Protein AF-0000000078797810 (afdb_homodimer)

pLDDT: mean 86.45, std 15.43, range [26.34, 98.19]

Organism: NCBI:txid997891

Foldseek 3Di:
DWEWEWDFAADPVDNPDGTDIDIDTDDPDDDDLQNVLVVVVVPDDPDDSVRSSVVVVVVVVVVVVVQVVQDWDQDAQAWIKHKDWDFADDPDPVPDDCVPTTDDIDIDTDGHPNPPPCVVVDDYDYDDDPVQVVQVVVCVVVVHPDGDSVPPPPPPPPPDDD/DWEWEWDFAADPVDNPDGTDIDIDTDDPDDDDLQNVLVVVVVPDDPDDSVRSSVVVVVVVVVVVVVQVVQDWDQPAQAWIKHKDWDFADDPDPVPDDCVPTTDDIDIDTDGHPNPPPCVVVDDYDYDDDPVQVVQVVVCVVVVHPDGDSVPPPPPPPPPDDD

Sequence (324 aa):
MVNYSIVMRSNPMDADAAKKAYASAQYSEVMDINRFAEHIASHGCVYKRADIVAILTMAVDCMREQLLGGQKIQLGDLGDFSISINSIGAESAADYNPAIHVRKLNVNWSAGTRFQNLQEEAVFNLVATRKAARLVVKALKAGKTSVDLTGEAKEPENGGQAMVNYSIVMRSNPMDADAAKKAYASAQYSEVMDINRFAEHIASHGCVYKRADIVAILTMAVDCMREQLLGGQKIQLGDLGDFSISINSIGAESAADYNPAIHVRKLNVNWSAGTRFQNLQEEAVFNLVATRKAARLVVKALKAGKTSVDLTGEAKEPENGGQA

InterPro domains:
  IPR010992 Integration host factor (IHF)-like DNA-binding domain superfamily [SSF47729] (31-91)
  IPR041607 HU domain fused to wHTH, Ig, or Glycine-rich motif [PF18291] (2-118)

Nearest PDB structures (foldseek):
  5ogu-assembly1_A  TM=6.614E-01  e=7.871E-04  Spiroplasma melliferum KC3
  1owf-assembly1_B  TM=6.525E-01  e=1.013E-03  Escherichia coli
  5j0n-assembly1_L  TM=6.366E-01  e=9.510E-04  Escherichia coli
  3rhi-assembly1_B  TM=7.090E-01  e=1.044E-02  Bacillus anthracis str. Sterne
  2np2-assembly1_B  TM=6.056E-01  e=6.715E-03  Borreliella burgdorferi

Structure (mmCIF, N/CA/C/O backbone):
data_AF-0000000078797810-model_v1
#
loop_
_entity.id
_entity.type
_entity.pdbx_description
1 polymer 'HU domain-containing protein'
#
loop_
_atom_site.group_PDB
_atom_site.id
_atom_site.type_symbol
_atom_site.label_atom_id
_atom_site.label_alt_id
_atom_site.label_comp_id
_atom_site.label_asym_id
_atom_site.label_entity_id
_atom_site.label_seq_id
_atom_site.pdbx_PDB_ins_code
_atom_site.Cartn_x
_atom_site.Cartn_y
_atom_site.Cartn_z
_atom_site.occupancy
_atom_site.B_iso_or_equiv
_atom_site.auth_seq_id
_atom_site.auth_comp_id
_atom_site.auth_asym_id
_atom_site.auth_atom_id
_atom_site.pdbx_PDB_model_num
ATOM 1 N N . MET A 1 1 ? -1.495 -22.156 -3.418 1 91.38 1 MET A N 1
ATOM 2 C CA . MET A 1 1 ? -0.035 -22.141 -3.398 1 91.38 1 MET A CA 1
ATOM 3 C C . MET A 1 1 ? 0.507 -20.844 -3.99 1 91.38 1 MET A C 1
ATOM 5 O O . MET A 1 1 ? -0.136 -20.234 -4.844 1 91.38 1 MET A O 1
ATOM 9 N N . VAL A 1 2 ? 1.643 -20.391 -3.479 1 94.06 2 VAL A N 1
ATOM 10 C CA . VAL A 1 2 ? 2.34 -19.234 -4.016 1 94.06 2 VAL A CA 1
ATOM 11 C C . VAL A 1 2 ? 3.318 -19.672 -5.102 1 94.06 2 VAL A C 1
ATOM 13 O O . VAL A 1 2 ? 4.285 -20.391 -4.824 1 94.06 2 VAL A O 1
ATOM 16 N N . ASN A 1 3 ? 3.016 -19.25 -6.301 1 93.69 3 ASN A N 1
ATOM 17 C CA . ASN A 1 3 ? 3.881 -19.562 -7.43 1 93.69 3 ASN A CA 1
ATOM 18 C C . ASN A 1 3 ? 5.086 -18.625 -7.492 1 93.69 3 ASN A C 1
ATOM 20 O O . ASN A 1 3 ? 4.957 -17.422 -7.254 1 93.69 3 ASN A O 1
ATOM 24 N N . TYR A 1 4 ? 6.23 -19.266 -7.777 1 93.38 4 TYR A N 1
ATOM 25 C CA . TYR A 1 4 ? 7.422 -18.438 -7.914 1 93.38 4 TYR A CA 1
ATOM 26 C C . TYR A 1 4 ? 8.32 -18.953 -9.039 1 93.38 4 TYR A C 1
ATOM 28 O O . TYR A 1 4 ? 8.258 -20.125 -9.391 1 93.38 4 TYR A O 1
ATOM 36 N N . SER A 1 5 ? 9.016 -18.031 -9.625 1 91.44 5 SER A N 1
ATOM 37 C CA . SER A 1 5 ? 10.07 -18.344 -10.586 1 91.44 5 SER A CA 1
ATOM 38 C C . SER A 1 5 ? 11.438 -17.906 -10.07 1 91.44 5 SER A C 1
ATOM 40 O O . SER A 1 5 ? 11.531 -17.172 -9.086 1 91.44 5 SER A O 1
ATOM 42 N N . ILE A 1 6 ? 12.445 -18.516 -10.664 1 89.31 6 ILE A N 1
ATOM 43 C CA . ILE A 1 6 ? 13.797 -18.156 -10.242 1 89.31 6 ILE A CA 1
ATOM 44 C C . ILE A 1 6 ? 14.438 -17.234 -11.273 1 89.31 6 ILE A C 1
ATOM 46 O O . ILE A 1 6 ? 14.391 -17.516 -12.477 1 89.31 6 ILE A O 1
ATOM 50 N N . VAL A 1 7 ? 14.906 -16.156 -10.781 1 87 7 VAL A N 1
ATOM 51 C CA . VAL A 1 7 ? 15.562 -15.188 -11.664 1 87 7 VAL A CA 1
ATOM 52 C C . VAL A 1 7 ? 16.984 -14.914 -11.164 1 87 7 VAL A C 1
ATOM 54 O O . VAL A 1 7 ? 17.219 -14.828 -9.953 1 87 7 VAL A O 1
ATOM 57 N N . MET A 1 8 ? 17.891 -14.836 -12.172 1 87.25 8 MET A N 1
ATOM 58 C CA . MET A 1 8 ? 19.266 -14.492 -11.828 1 87.25 8 MET A CA 1
ATOM 59 C C . MET A 1 8 ? 19.453 -12.977 -11.828 1 87.25 8 MET A C 1
ATOM 61 O O . MET A 1 8 ? 19.188 -12.305 -12.828 1 87.25 8 MET A O 1
ATOM 65 N N . ARG A 1 9 ? 19.828 -12.469 -10.648 1 87.31 9 ARG A N 1
ATOM 66 C CA . ARG A 1 9 ? 20 -11.023 -10.547 1 87.31 9 ARG A CA 1
ATOM 67 C C . ARG A 1 9 ? 21.438 -10.672 -10.18 1 87.31 9 ARG A C 1
ATOM 69 O O . ARG A 1 9 ? 22.078 -11.367 -9.391 1 87.31 9 ARG A O 1
ATOM 76 N N . SER A 1 10 ? 21.844 -9.633 -10.844 1 86.44 10 SER A N 1
ATOM 77 C CA . SER A 1 10 ? 23.188 -9.141 -10.555 1 86.44 10 SER A CA 1
ATOM 78 C C . SER A 1 10 ? 23.172 -8.18 -9.367 1 86.44 10 SER A C 1
ATOM 80 O O . SER A 1 10 ? 22.141 -7.613 -9.031 1 86.44 10 SER A O 1
ATOM 82 N N . ASN A 1 11 ? 24.281 -8.078 -8.719 1 82.31 11 ASN A N 1
ATOM 83 C CA . ASN A 1 11 ? 24.438 -7.102 -7.648 1 82.31 11 ASN A CA 1
ATOM 84 C C . ASN A 1 11 ? 24.719 -5.707 -8.203 1 82.31 11 ASN A C 1
ATOM 86 O O . ASN A 1 11 ? 25.766 -5.48 -8.836 1 82.31 11 ASN A O 1
ATOM 90 N N . PRO A 1 12 ? 23.766 -4.855 -7.934 1 83.12 12 PRO A N 1
ATOM 91 C CA . PRO A 1 12 ? 23.953 -3.508 -8.484 1 83.12 12 PRO A CA 1
ATOM 92 C C . PRO A 1 12 ? 25.188 -2.805 -7.922 1 83.12 12 PRO A C 1
ATOM 94 O O . PRO A 1 12 ? 25.75 -1.927 -8.578 1 83.12 12 PRO A O 1
ATOM 97 N N . MET A 1 13 ? 25.562 -3.186 -6.707 1 84.25 13 MET A N 1
ATOM 98 C CA . MET A 1 13 ? 26.703 -2.547 -6.066 1 84.25 13 MET A CA 1
ATOM 99 C C . MET A 1 13 ? 28.016 -3.129 -6.582 1 84.25 13 MET A C 1
ATOM 101 O O . MET A 1 13 ? 29.062 -2.498 -6.473 1 84.25 13 MET A O 1
ATOM 105 N N . ASP A 1 14 ? 28.047 -4.402 -7.102 1 83.56 14 ASP A N 1
ATOM 106 C CA . ASP A 1 14 ? 29.219 -5.09 -7.637 1 83.56 14 ASP A CA 1
ATOM 107 C C . ASP A 1 14 ? 28.891 -5.785 -8.953 1 83.56 14 ASP A C 1
ATOM 109 O O . ASP A 1 14 ? 28.469 -6.941 -8.969 1 83.56 14 ASP A O 1
ATOM 113 N N . ALA A 1 15 ? 29.094 -5.07 -10 1 81.31 15 ALA A N 1
ATOM 114 C CA . ALA A 1 15 ? 28.734 -5.582 -11.32 1 81.31 15 ALA A CA 1
ATOM 115 C C . ALA A 1 15 ? 29.516 -6.848 -11.648 1 81.31 15 ALA A C 1
ATOM 117 O O . ALA A 1 15 ? 29.078 -7.668 -12.453 1 81.31 15 ALA A O 1
ATOM 118 N N . ASP A 1 16 ? 30.641 -6.977 -11.023 1 84.06 16 ASP A N 1
ATOM 119 C CA . ASP A 1 16 ? 31.484 -8.117 -11.336 1 84.06 16 ASP A CA 1
ATOM 120 C C . ASP A 1 16 ? 31.109 -9.336 -10.5 1 84.06 16 ASP A C 1
ATOM 122 O O . ASP A 1 16 ? 31.609 -10.438 -10.727 1 84.06 16 ASP A O 1
ATOM 126 N N . ALA A 1 17 ? 30.297 -9.086 -9.555 1 84.56 17 ALA A N 1
ATOM 127 C CA . ALA A 1 17 ? 29.859 -10.203 -8.727 1 84.56 17 ALA A CA 1
ATOM 128 C C . ALA A 1 17 ? 28.938 -11.133 -9.5 1 84.56 17 ALA A C 1
ATOM 130 O O . ALA A 1 17 ? 28.188 -10.688 -10.375 1 84.56 17 ALA A O 1
ATOM 131 N N . ALA A 1 18 ? 29.172 -12.477 -9.312 1 85.81 18 ALA A N 1
ATOM 132 C CA . ALA A 1 18 ? 28.328 -13.469 -9.977 1 85.81 18 ALA A CA 1
ATOM 133 C C . ALA A 1 18 ? 26.859 -13.219 -9.68 1 85.81 18 ALA A C 1
ATOM 135 O O . ALA A 1 18 ? 26.5 -12.812 -8.57 1 85.81 18 ALA A O 1
ATOM 136 N N . LYS A 1 19 ? 26.078 -13.383 -10.695 1 89.06 19 LYS A N 1
ATOM 137 C CA . LYS A 1 19 ? 24.625 -13.281 -10.508 1 89.06 19 LYS A CA 1
ATOM 138 C C . LYS A 1 19 ? 24.141 -14.32 -9.5 1 89.06 19 LYS A C 1
ATOM 140 O O . LYS A 1 19 ? 24.688 -15.414 -9.406 1 89.06 19 LYS A O 1
ATOM 145 N N . LYS A 1 20 ? 23.203 -13.914 -8.695 1 91.25 20 LYS A N 1
ATOM 146 C CA . LYS A 1 20 ? 22.594 -14.828 -7.73 1 91.25 20 LYS A CA 1
ATOM 147 C C . LYS A 1 20 ? 21.141 -15.125 -8.078 1 91.25 20 LYS A C 1
ATOM 149 O O . LYS A 1 20 ? 20.516 -14.367 -8.828 1 91.25 20 LYS A O 1
ATOM 154 N N . ALA A 1 21 ? 20.734 -16.297 -7.602 1 90.31 21 ALA A N 1
ATOM 155 C CA . ALA A 1 21 ? 19.375 -16.75 -7.898 1 90.31 21 ALA A CA 1
ATOM 156 C C . ALA A 1 21 ? 18.391 -16.234 -6.855 1 90.31 21 ALA A C 1
ATOM 158 O O . ALA A 1 21 ? 18.594 -16.422 -5.652 1 90.31 21 ALA A O 1
ATOM 159 N N . TYR A 1 22 ? 17.359 -15.562 -7.359 1 92.81 22 TYR A N 1
ATOM 160 C CA . TYR A 1 22 ? 16.297 -15.055 -6.5 1 92.81 22 TYR A CA 1
ATOM 161 C C . TYR A 1 22 ? 14.938 -15.562 -6.961 1 92.81 22 TYR A C 1
ATOM 163 O O . TYR A 1 22 ? 14.773 -15.961 -8.117 1 92.81 22 TYR A O 1
ATOM 171 N N . ALA A 1 23 ? 14.062 -15.547 -5.965 1 92.06 23 ALA A N 1
ATOM 172 C CA . ALA A 1 23 ? 12.688 -15.922 -6.289 1 92.06 23 ALA A CA 1
ATOM 173 C C . ALA A 1 23 ? 11.867 -14.695 -6.684 1 92.06 23 ALA A C 1
ATOM 175 O O . ALA A 1 23 ? 12 -13.625 -6.086 1 92.06 23 ALA A O 1
ATOM 176 N N . SER A 1 24 ? 11.117 -14.906 -7.711 1 91.44 24 SER A N 1
ATOM 177 C CA . SER A 1 24 ? 10.141 -13.898 -8.125 1 91.44 24 SER A CA 1
ATOM 178 C C . SER A 1 24 ? 8.727 -14.461 -8.109 1 91.44 24 SER A C 1
ATOM 180 O O . SER A 1 24 ? 8.469 -15.516 -8.703 1 91.44 24 SER A O 1
ATOM 182 N N . ALA A 1 25 ? 7.895 -13.742 -7.434 1 93.75 25 ALA A N 1
ATOM 183 C CA . ALA A 1 25 ? 6.512 -14.203 -7.348 1 93.75 25 ALA A CA 1
ATOM 184 C C . ALA A 1 25 ? 5.824 -14.133 -8.703 1 93.75 25 ALA A C 1
ATOM 186 O O . ALA A 1 25 ? 6.02 -13.18 -9.461 1 93.75 25 ALA A O 1
ATOM 187 N N . GLN A 1 26 ? 5.078 -15.227 -8.961 1 91.12 26 GLN A N 1
ATOM 188 C CA . GLN A 1 26 ? 4.297 -15.305 -10.188 1 91.12 26 GLN A CA 1
ATOM 189 C C . GLN A 1 26 ? 2.824 -15.57 -9.891 1 91.12 26 GLN A C 1
ATOM 191 O O . GLN A 1 26 ? 2.453 -16.672 -9.5 1 91.12 26 GLN A O 1
ATOM 196 N N . TYR A 1 27 ? 1.973 -14.539 -10.094 1 92 27 TYR A N 1
ATOM 197 C CA . TYR A 1 27 ? 0.559 -14.797 -9.844 1 92 27 TYR A CA 1
ATOM 198 C C . TYR A 1 27 ? -0.028 -15.703 -10.922 1 92 27 TYR A C 1
ATOM 200 O O . TYR A 1 27 ? 0.353 -15.609 -12.086 1 92 27 TYR A O 1
ATOM 208 N N . SER A 1 28 ? -0.915 -16.562 -10.477 1 89.19 28 SER A N 1
ATOM 209 C CA . SER A 1 28 ? -1.531 -17.531 -11.375 1 89.19 28 SER A CA 1
ATOM 210 C C . SER A 1 28 ? -2.756 -16.938 -12.062 1 89.19 28 SER A C 1
ATOM 212 O O . SER A 1 28 ? -3.084 -17.312 -13.195 1 89.19 28 SER A O 1
ATOM 214 N N . GLU A 1 29 ? -3.508 -16.109 -11.398 1 91.94 29 GLU A N 1
ATOM 215 C CA . GLU A 1 29 ? -4.742 -15.5 -11.891 1 91.94 29 GLU A CA 1
ATOM 216 C C . GLU A 1 29 ? -4.945 -14.102 -11.32 1 91.94 29 GLU A C 1
ATOM 218 O O . GLU A 1 29 ? -4.363 -13.766 -10.281 1 91.94 29 GLU A O 1
ATOM 223 N N . VAL A 1 30 ? -5.656 -13.359 -12.125 1 94.88 30 VAL A N 1
ATOM 224 C CA . VAL A 1 30 ? -6.055 -12.031 -11.688 1 94.88 30 VAL A CA 1
ATOM 225 C C . VAL A 1 30 ? -7.543 -12.016 -11.352 1 94.88 30 VAL A C 1
ATOM 227 O O . VAL A 1 30 ? -8.383 -12.312 -12.203 1 94.88 30 VAL A O 1
ATOM 230 N N . MET A 1 31 ? -7.824 -11.781 -10.117 1 96.94 31 MET A N 1
ATOM 231 C CA . MET A 1 31 ? -9.211 -11.711 -9.656 1 96.94 31 MET A CA 1
ATOM 232 C C . MET A 1 31 ? -9.703 -10.273 -9.617 1 96.94 31 MET A C 1
ATOM 234 O O . MET A 1 31 ? -9.133 -9.43 -8.922 1 96.94 31 MET A O 1
ATOM 238 N N . ASP A 1 32 ? -10.773 -10.039 -10.32 1 97.62 32 ASP A N 1
ATOM 239 C CA . ASP A 1 32 ? -11.32 -8.688 -10.305 1 97.62 32 ASP A CA 1
ATOM 240 C C . ASP A 1 32 ? -12.297 -8.508 -9.148 1 97.62 32 ASP A C 1
ATOM 242 O O . ASP A 1 32 ? -12.57 -9.445 -8.398 1 97.62 32 ASP A O 1
ATOM 246 N N . ILE A 1 33 ? -12.797 -7.371 -9.055 1 97.25 33 ILE A N 1
ATOM 247 C CA . ILE A 1 33 ? -13.594 -6.992 -7.891 1 97.25 33 ILE A CA 1
ATOM 248 C C . ILE A 1 33 ? -14.883 -7.805 -7.863 1 97.25 33 ILE A C 1
ATOM 250 O O . ILE A 1 33 ? -15.367 -8.18 -6.789 1 97.25 33 ILE A O 1
ATOM 254 N N . ASN A 1 34 ? -15.5 -8.141 -8.992 1 97.56 34 ASN A N 1
ATOM 255 C CA . ASN A 1 34 ? -16.734 -8.914 -9.023 1 97.56 34 ASN A CA 1
ATOM 256 C C . ASN A 1 34 ? -16.516 -10.352 -8.562 1 97.56 34 ASN A C 1
ATOM 258 O O . ASN A 1 34 ? -17.266 -10.867 -7.738 1 97.56 34 ASN A O 1
ATOM 262 N N . ARG A 1 35 ? -15.484 -10.922 -9.078 1 96.69 35 ARG A N 1
ATOM 263 C CA . ARG A 1 35 ? -15.141 -12.281 -8.664 1 96.69 35 ARG A CA 1
ATOM 264 C C . ARG A 1 35 ? -14.75 -12.32 -7.195 1 96.69 35 ARG A C 1
ATOM 266 O O . ARG A 1 35 ? -15.109 -13.258 -6.477 1 96.69 35 ARG A O 1
ATOM 273 N N . PHE A 1 36 ? -14.031 -11.328 -6.793 1 97.56 36 PHE A N 1
ATOM 274 C CA . PHE A 1 36 ? -13.625 -11.25 -5.395 1 97.56 36 PHE A CA 1
ATOM 275 C C . PHE A 1 36 ? -14.844 -11.117 -4.488 1 97.56 36 PHE A C 1
ATOM 277 O O . PHE A 1 36 ? -14.945 -11.812 -3.473 1 97.56 36 PHE A O 1
ATOM 284 N N . ALA A 1 37 ? -15.75 -10.234 -4.875 1 97.62 37 ALA A N 1
ATOM 285 C CA . ALA A 1 37 ? -16.969 -10.047 -4.105 1 97.62 37 ALA A CA 1
ATOM 286 C C . ALA A 1 37 ? -17.797 -11.336 -4.047 1 97.62 37 ALA A C 1
ATOM 288 O O . ALA A 1 37 ? -18.391 -11.656 -3.014 1 97.62 37 ALA A O 1
ATOM 289 N N . GLU A 1 38 ? -17.844 -12.039 -5.148 1 96.62 38 GLU A N 1
ATOM 290 C CA . GLU A 1 38 ? -18.5 -13.336 -5.172 1 96.62 38 GLU A CA 1
ATOM 291 C C . GLU A 1 38 ? -17.844 -14.312 -4.199 1 96.62 38 GLU A C 1
ATOM 293 O O . GLU A 1 38 ? -18.531 -15.078 -3.516 1 96.62 38 GLU A O 1
ATOM 298 N N . HIS A 1 39 ? -16.594 -14.289 -4.195 1 96.12 39 HIS A N 1
ATOM 299 C CA . HIS A 1 39 ? -15.852 -15.133 -3.266 1 96.12 39 HIS A CA 1
ATOM 300 C C . HIS A 1 39 ? -16.203 -14.805 -1.819 1 96.12 39 HIS A C 1
ATOM 302 O O . HIS A 1 39 ? -16.453 -15.711 -1.02 1 96.12 39 HIS A O 1
ATOM 308 N N . ILE A 1 40 ? -16.203 -13.555 -1.47 1 96.12 40 ILE A N 1
ATOM 309 C CA . ILE A 1 40 ? -16.578 -13.141 -0.12 1 96.12 40 ILE A CA 1
ATOM 310 C C . ILE A 1 40 ? -17.984 -13.641 0.205 1 96.12 40 ILE A C 1
ATOM 312 O O . ILE A 1 40 ? -18.203 -14.219 1.27 1 96.12 40 ILE A O 1
ATOM 316 N N . ALA A 1 41 ? -18.875 -13.406 -0.726 1 95.62 41 ALA A N 1
ATOM 317 C CA . ALA A 1 41 ? -20.266 -13.773 -0.528 1 95.62 41 ALA A CA 1
ATOM 318 C C . ALA A 1 41 ? -20.422 -15.281 -0.315 1 95.62 41 ALA A C 1
ATOM 320 O O . ALA A 1 41 ? -21.328 -15.727 0.387 1 95.62 41 ALA A O 1
ATOM 321 N N . SER A 1 42 ? -19.547 -15.992 -0.854 1 92.62 42 SER A N 1
ATOM 322 C CA . SER A 1 42 ? -19.625 -17.453 -0.805 1 92.62 42 SER A CA 1
ATOM 323 C C . SER A 1 42 ? -19.109 -17.984 0.525 1 92.62 42 SER A C 1
ATOM 325 O O . SER A 1 42 ? -19.312 -19.172 0.843 1 92.62 42 SER A O 1
ATOM 327 N N . HIS A 1 43 ? -18.484 -17.219 1.368 1 88.06 43 HIS A N 1
ATOM 328 C CA . HIS A 1 43 ? -17.938 -17.641 2.652 1 88.06 43 HIS A CA 1
ATOM 329 C C . HIS A 1 43 ? -18.984 -17.547 3.756 1 88.06 43 HIS A C 1
ATOM 331 O O . HIS A 1 43 ? -18.656 -17.312 4.918 1 88.06 43 HIS A O 1
ATOM 337 N N . GLY A 1 44 ? -20.203 -17.688 3.369 1 82.25 44 GLY A N 1
ATOM 338 C CA . GLY A 1 44 ? -21.25 -17.828 4.359 1 82.25 44 GLY A CA 1
ATOM 339 C C . GLY A 1 44 ? -21.688 -16.516 4.953 1 82.25 44 GLY A C 1
ATOM 340 O O . GLY A 1 44 ? -22.078 -16.438 6.125 1 82.25 44 GLY A O 1
ATOM 341 N N . CYS A 1 45 ? -21.562 -15.469 4.246 1 83.88 45 CYS A N 1
ATOM 342 C CA . CYS A 1 45 ? -22.047 -14.211 4.812 1 83.88 45 CYS A CA 1
ATOM 343 C C . CYS A 1 45 ? -23.438 -13.867 4.297 1 83.88 45 CYS A C 1
ATOM 345 O O . CYS A 1 45 ? -23.969 -14.57 3.441 1 83.88 45 CYS A O 1
ATOM 347 N N . VAL A 1 46 ? -24.078 -12.805 4.898 1 92.56 46 VAL A N 1
ATOM 348 C CA . VAL A 1 46 ? -25.453 -12.414 4.574 1 92.56 46 VAL A CA 1
ATOM 349 C C . VAL A 1 46 ? -25.438 -11.391 3.443 1 92.56 46 VAL A C 1
ATOM 351 O O . VAL A 1 46 ? -26.5 -11 2.939 1 92.56 46 VAL A O 1
ATOM 354 N N . TYR A 1 47 ? -24.297 -11 3.02 1 95.75 47 TYR A N 1
ATOM 355 C CA . TYR A 1 47 ? -24.219 -9.93 2.039 1 95.75 47 TYR A CA 1
ATOM 356 C C . TYR A 1 47 ? -24.109 -10.484 0.625 1 95.75 47 TYR A C 1
ATOM 358 O O . TYR A 1 47 ? -23.453 -11.508 0.399 1 95.75 47 TYR A O 1
ATOM 366 N N . LYS A 1 48 ? -24.703 -9.75 -0.242 1 95.62 48 LYS A N 1
ATOM 367 C CA . LYS A 1 48 ? -24.656 -10.133 -1.651 1 95.62 48 LYS A CA 1
ATOM 368 C C . LYS A 1 48 ? -23.5 -9.445 -2.371 1 95.62 48 LYS A C 1
ATOM 370 O O . LYS A 1 48 ? -23.016 -8.406 -1.919 1 95.62 48 LYS A O 1
ATOM 375 N N . ARG A 1 49 ? -23.234 -10.031 -3.523 1 96.38 49 ARG A N 1
ATOM 376 C CA . ARG A 1 49 ? -22.141 -9.516 -4.355 1 96.38 49 ARG A CA 1
ATOM 377 C C . ARG A 1 49 ? -22.312 -8.023 -4.605 1 96.38 49 ARG A C 1
ATOM 379 O O . ARG A 1 49 ? -21.359 -7.254 -4.473 1 96.38 49 ARG A O 1
ATOM 386 N N . ALA A 1 50 ? -23.469 -7.645 -4.934 1 95.56 50 ALA A N 1
ATO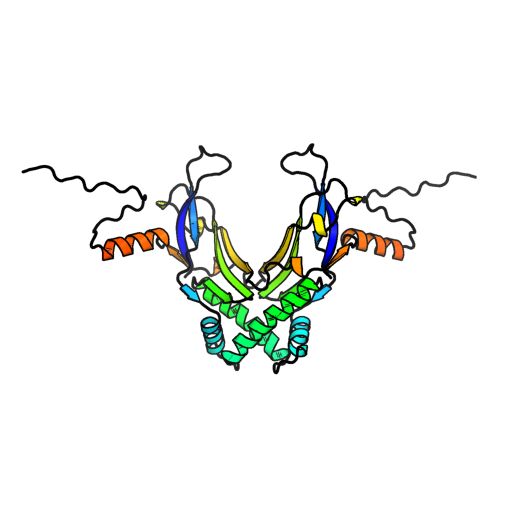M 387 C CA . ALA A 1 50 ? -23.75 -6.254 -5.281 1 95.56 50 ALA A CA 1
ATOM 388 C C . ALA A 1 50 ? -23.469 -5.328 -4.102 1 95.56 50 ALA A C 1
ATOM 390 O O . ALA A 1 50 ? -22.938 -4.227 -4.273 1 95.56 50 ALA A O 1
ATOM 391 N N . ASP A 1 51 ? -23.812 -5.695 -2.896 1 95.25 51 ASP A N 1
ATOM 392 C CA . ASP A 1 51 ? -23.578 -4.91 -1.688 1 95.25 51 ASP A CA 1
ATOM 393 C C . ASP A 1 51 ? -22.078 -4.762 -1.418 1 95.25 51 ASP A C 1
ATOM 395 O O . ASP A 1 51 ? -21.609 -3.672 -1.089 1 95.25 51 ASP A O 1
ATOM 399 N N . ILE A 1 52 ? -21.344 -5.859 -1.581 1 96.88 52 ILE A N 1
ATOM 400 C CA . ILE A 1 52 ? -19.906 -5.883 -1.302 1 96.88 52 ILE A CA 1
ATOM 401 C C . ILE A 1 52 ? -19.188 -4.949 -2.264 1 96.88 52 ILE A C 1
ATOM 403 O O . ILE A 1 52 ? -18.375 -4.117 -1.842 1 96.88 52 ILE A O 1
ATOM 407 N N . VAL A 1 53 ? -19.562 -4.996 -3.51 1 96.62 53 VAL A N 1
ATOM 408 C CA . VAL A 1 53 ? -18.953 -4.133 -4.516 1 96.62 53 VAL A CA 1
ATOM 409 C C . VAL A 1 53 ? -19.297 -2.672 -4.211 1 96.62 53 VAL A C 1
ATOM 411 O O . VAL A 1 53 ? -18.422 -1.8 -4.293 1 96.62 53 VAL A O 1
ATOM 414 N N . ALA A 1 54 ? -20.438 -2.436 -3.885 1 96.06 54 ALA A N 1
ATOM 415 C CA . ALA A 1 54 ? -20.875 -1.077 -3.586 1 96.06 54 ALA A CA 1
ATOM 416 C C . ALA A 1 54 ? -20.094 -0.487 -2.418 1 96.06 54 ALA A C 1
ATOM 418 O O . ALA A 1 54 ? -19.594 0.636 -2.504 1 96.06 54 ALA A O 1
ATOM 419 N N . ILE A 1 55 ? -19.969 -1.218 -1.396 1 96.25 55 ILE A N 1
ATOM 420 C CA . ILE A 1 55 ? -19.312 -0.736 -0.184 1 96.25 55 ILE A CA 1
ATOM 421 C C . ILE A 1 55 ? -17.828 -0.511 -0.457 1 96.25 55 ILE A C 1
ATOM 423 O O . ILE A 1 55 ? -17.266 0.501 -0.039 1 96.25 55 ILE A O 1
ATOM 427 N N . LEU A 1 56 ? -17.156 -1.409 -1.157 1 96.25 56 LEU A N 1
ATOM 428 C CA . LEU A 1 56 ? -15.742 -1.241 -1.491 1 96.25 56 LEU A CA 1
ATOM 429 C C . LEU A 1 56 ? -15.531 -0.012 -2.371 1 96.25 56 LEU A C 1
ATOM 431 O O . LEU A 1 56 ? -14.562 0.73 -2.189 1 96.25 56 LEU A O 1
ATOM 435 N N . THR A 1 57 ? -16.5 0.203 -3.213 1 94.81 57 THR A N 1
ATOM 436 C CA . THR A 1 57 ? -16.422 1.356 -4.102 1 94.81 57 THR A CA 1
ATOM 437 C C . THR A 1 57 ? -16.656 2.65 -3.328 1 94.81 57 THR A C 1
ATOM 439 O O . THR A 1 57 ? -15.922 3.629 -3.514 1 94.81 57 THR A O 1
ATOM 442 N N . MET A 1 58 ? -17.609 2.672 -2.494 1 95.31 58 MET A N 1
ATOM 443 C CA . MET A 1 58 ? -17.891 3.848 -1.674 1 95.31 58 MET A CA 1
ATOM 444 C C . MET A 1 58 ? -16.719 4.145 -0.737 1 95.31 58 MET A C 1
ATOM 446 O O . MET A 1 58 ? -16.406 5.305 -0.469 1 95.31 58 MET A O 1
ATOM 450 N N . ALA A 1 59 ? -16.109 3.07 -0.249 1 96.19 59 ALA A N 1
ATOM 451 C CA . ALA A 1 59 ? -14.969 3.246 0.64 1 96.19 59 ALA A CA 1
ATOM 452 C C . ALA A 1 59 ? -13.852 4.031 -0.048 1 96.19 59 ALA A C 1
ATOM 454 O O . ALA A 1 59 ? -13.211 4.883 0.572 1 96.19 59 ALA A O 1
ATOM 455 N N . VAL A 1 60 ? -13.664 3.836 -1.328 1 95.75 60 VAL A N 1
ATOM 456 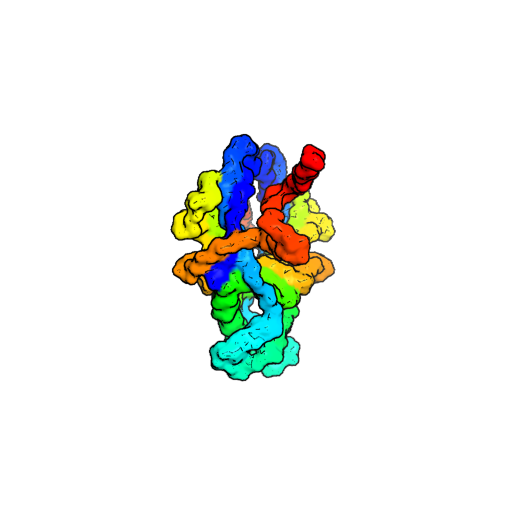C CA . VAL A 1 60 ? -12.602 4.504 -2.078 1 95.75 60 VAL A CA 1
ATOM 457 C C . VAL A 1 60 ? -12.852 6.012 -2.086 1 95.75 60 VAL A C 1
ATOM 459 O O . VAL A 1 60 ? -11.938 6.797 -1.814 1 95.75 60 VAL A O 1
ATOM 462 N N . ASP A 1 61 ? -14.047 6.391 -2.361 1 94.38 61 ASP A N 1
ATOM 463 C CA . ASP A 1 61 ? -14.391 7.809 -2.43 1 94.38 61 ASP A CA 1
ATOM 464 C C . ASP A 1 61 ? -14.219 8.484 -1.071 1 94.38 61 ASP A C 1
ATOM 466 O O . ASP A 1 61 ? -13.68 9.586 -0.985 1 94.38 61 ASP A O 1
ATOM 470 N N . CYS A 1 62 ? -14.656 7.809 -0.116 1 96.06 62 CYS A N 1
ATOM 471 C CA . CYS A 1 62 ? -14.547 8.352 1.235 1 96.06 62 CYS A CA 1
ATOM 472 C C . CYS A 1 62 ? -13.086 8.406 1.677 1 96.06 62 CYS A C 1
ATOM 474 O O . CYS A 1 62 ? -12.68 9.352 2.359 1 96.06 62 CYS A O 1
ATOM 476 N N . MET A 1 63 ? -12.297 7.422 1.295 1 97 63 MET A N 1
ATOM 477 C CA . MET A 1 63 ? -10.875 7.434 1.608 1 97 63 MET A CA 1
ATOM 478 C C . MET A 1 63 ? -10.188 8.633 0.972 1 97 63 MET A C 1
ATOM 480 O O . MET A 1 63 ? -9.406 9.328 1.627 1 97 63 MET A O 1
ATOM 484 N N . ARG A 1 64 ? -10.523 8.789 -0.25 1 95.88 64 ARG A N 1
ATOM 485 C CA . ARG A 1 64 ? -9.945 9.922 -0.968 1 95.88 64 ARG A CA 1
ATOM 486 C C . ARG A 1 64 ? -10.234 11.234 -0.253 1 95.88 64 ARG A C 1
ATOM 488 O O . ARG A 1 64 ? -9.336 12.047 -0.044 1 95.88 64 ARG A O 1
ATOM 495 N N . GLU A 1 65 ? -11.469 11.398 0.119 1 94.69 65 GLU A N 1
ATOM 496 C CA . GLU A 1 65 ? -11.906 12.602 0.815 1 94.69 65 GLU A CA 1
ATOM 497 C C . GLU A 1 65 ? -11.156 12.781 2.133 1 94.69 65 GLU A C 1
ATOM 499 O O . GL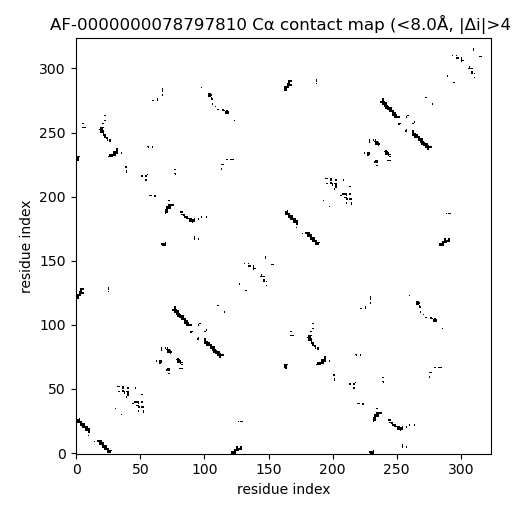U A 1 65 ? -10.625 13.859 2.412 1 94.69 65 GLU A O 1
ATOM 504 N N . GLN A 1 66 ? -11.125 11.719 2.922 1 95 66 GLN A N 1
ATOM 505 C CA . GLN A 1 66 ? -10.508 11.789 4.246 1 95 66 GLN A CA 1
ATOM 506 C C . GLN A 1 66 ? -9.008 12.016 4.145 1 95 66 GLN A C 1
ATOM 508 O O . GLN A 1 66 ? -8.43 12.766 4.934 1 95 66 GLN A O 1
ATOM 513 N N . LEU A 1 67 ? -8.359 11.43 3.209 1 96.56 67 LEU A N 1
ATOM 514 C CA . LEU A 1 67 ? -6.922 11.586 3.023 1 96.56 67 LEU A CA 1
ATOM 515 C C . LEU A 1 67 ? -6.582 13 2.584 1 96.56 67 LEU A C 1
ATOM 517 O O . LEU A 1 67 ? -5.633 13.602 3.094 1 96.56 67 LEU A O 1
ATOM 521 N N . LEU A 1 68 ? -7.414 13.547 1.71 1 95.19 68 LEU A N 1
ATOM 522 C CA . LEU A 1 68 ? -7.203 14.922 1.277 1 95.19 68 LEU A CA 1
ATOM 523 C C . LEU A 1 68 ? -7.504 15.898 2.41 1 95.19 68 LEU A C 1
ATOM 525 O O . LEU A 1 68 ? -7.043 17.047 2.387 1 95.19 68 LEU A O 1
ATOM 529 N N . GLY A 1 69 ? -8.266 15.398 3.355 1 93.69 69 GLY A N 1
ATOM 530 C CA . GLY A 1 69 ? -8.539 16.172 4.551 1 93.69 69 GLY A CA 1
ATOM 531 C C . GLY A 1 69 ? -7.43 16.109 5.582 1 93.69 69 GLY A C 1
ATOM 532 O O . GLY A 1 69 ? -7.531 16.688 6.66 1 93.69 69 GLY A O 1
ATOM 533 N N . GLY A 1 70 ? -6.426 15.289 5.281 1 93.19 70 GLY A N 1
ATOM 534 C CA . GLY A 1 70 ? -5.258 15.258 6.148 1 93.19 70 GLY A CA 1
ATOM 535 C C . GLY A 1 70 ? -5.328 14.172 7.203 1 93.19 70 GLY A C 1
ATOM 536 O O . GLY A 1 70 ? -4.605 14.227 8.203 1 93.19 70 GLY A O 1
ATOM 537 N N . GLN A 1 71 ? -6.195 13.227 7.051 1 94.88 71 GLN A N 1
ATOM 538 C CA . GLN A 1 71 ? -6.355 12.18 8.055 1 94.88 71 GLN A CA 1
ATOM 539 C C . GLN A 1 71 ? -5.617 10.914 7.648 1 94.88 71 GLN A C 1
ATOM 541 O O . GLN A 1 71 ? -5.488 10.617 6.457 1 94.88 71 GLN A O 1
ATOM 546 N N . LYS A 1 72 ? -5.141 10.266 8.656 1 97.62 72 LYS A N 1
ATOM 547 C CA . LYS A 1 72 ? -4.738 8.875 8.492 1 97.62 72 LYS A CA 1
ATOM 548 C C . LYS A 1 72 ? -5.902 7.926 8.766 1 97.62 72 LYS A C 1
ATOM 550 O O . LYS A 1 72 ? -6.68 8.148 9.695 1 97.62 72 LYS A O 1
ATOM 555 N N . ILE A 1 73 ? -6.004 6.902 7.918 1 98.19 73 ILE A N 1
ATOM 556 C CA . ILE A 1 73 ? -7.086 5.938 8.07 1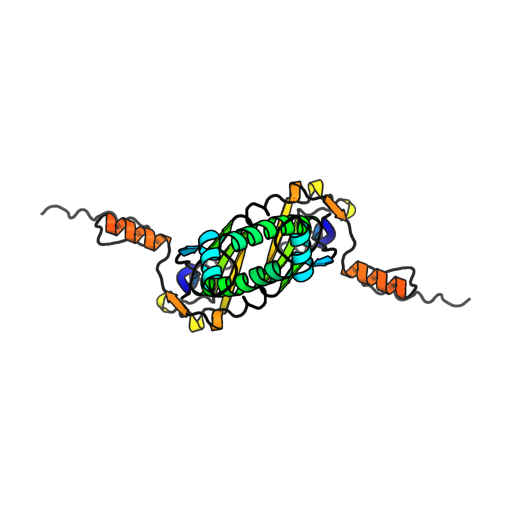 98.19 73 ILE A CA 1
ATOM 557 C C . ILE A 1 73 ? -6.52 4.598 8.539 1 98.19 73 ILE A C 1
ATOM 559 O O . ILE A 1 73 ? -5.656 4.02 7.871 1 98.19 73 ILE A O 1
ATOM 563 N N . GLN A 1 74 ? -7.043 4.172 9.688 1 98.12 74 GLN A N 1
ATOM 564 C CA . GLN A 1 74 ? -6.641 2.877 10.227 1 98.12 74 GLN A CA 1
ATOM 565 C C . GLN A 1 74 ? -7.785 1.871 10.148 1 98.12 74 GLN A C 1
ATOM 567 O O . GLN A 1 74 ? -8.734 1.943 10.938 1 98.12 74 GLN A O 1
ATOM 572 N N . LEU A 1 75 ? -7.602 0.899 9.312 1 97.31 75 LEU A N 1
ATOM 573 C CA . LEU A 1 75 ? -8.688 -0.047 9.07 1 97.31 75 LEU A CA 1
ATOM 574 C C . LEU A 1 75 ? -8.375 -1.4 9.703 1 97.31 75 LEU A C 1
ATOM 576 O O . LEU A 1 75 ? -8.633 -2.445 9.102 1 97.31 75 LEU A O 1
ATOM 580 N N . GLY A 1 76 ? -7.742 -1.337 10.805 1 94.12 76 GLY A N 1
ATOM 581 C CA . GLY A 1 76 ? -7.477 -2.562 11.539 1 94.12 76 GLY A CA 1
ATOM 582 C C . GLY A 1 76 ? -6.59 -3.533 10.781 1 94.12 76 GLY A C 1
ATOM 583 O O . GLY A 1 76 ? -5.5 -3.17 10.336 1 94.12 76 GLY A O 1
ATOM 584 N N . ASP A 1 77 ? -7.156 -4.746 10.578 1 95.25 77 ASP A N 1
ATOM 585 C CA . ASP A 1 77 ? -6.402 -5.84 9.977 1 95.25 77 ASP A CA 1
ATOM 586 C C . ASP A 1 77 ? -6.109 -5.562 8.5 1 95.25 77 ASP A C 1
ATOM 588 O O . ASP A 1 77 ? -5.207 -6.164 7.918 1 95.25 77 ASP A O 1
ATOM 592 N N . LEU A 1 78 ? -6.891 -4.766 7.941 1 96.12 78 LEU A N 1
ATOM 593 C CA . LEU A 1 78 ? -6.625 -4.434 6.547 1 96.12 78 LEU A CA 1
ATOM 594 C C . LEU A 1 78 ? -5.355 -3.602 6.414 1 96.12 78 LEU A C 1
ATOM 596 O O . LEU A 1 78 ? -4.527 -3.857 5.539 1 96.12 78 LEU A O 1
ATOM 600 N N . GLY A 1 79 ? -5.234 -2.607 7.355 1 97.56 79 GLY A N 1
ATOM 601 C CA . GLY A 1 79 ? -4.039 -1.781 7.32 1 97.56 79 GLY A CA 1
ATOM 602 C C . GLY A 1 79 ? -4.336 -0.294 7.352 1 97.56 79 GLY A C 1
ATOM 603 O O . GLY A 1 79 ? -5.48 0.109 7.582 1 97.56 79 GLY A O 1
ATOM 604 N N . ASP A 1 80 ? -3.295 0.442 7.164 1 98.06 80 ASP A N 1
ATOM 605 C CA . ASP A 1 80 ? -3.393 1.892 7.301 1 98.06 80 ASP A CA 1
ATOM 606 C C . ASP A 1 80 ? -3.146 2.588 5.965 1 98.06 80 ASP A C 1
ATOM 608 O O . ASP A 1 80 ? -2.266 2.184 5.203 1 98.06 80 ASP A O 1
ATOM 612 N N . PHE A 1 81 ? -3.9 3.645 5.734 1 98.12 81 PHE A N 1
ATOM 613 C CA . PHE A 1 81 ? -3.719 4.5 4.57 1 98.12 81 PHE A CA 1
ATOM 614 C C . PHE A 1 81 ? -3.344 5.918 4.992 1 98.12 81 PHE A C 1
ATOM 616 O O . PHE A 1 81 ? -3.945 6.477 5.91 1 98.12 81 PHE A O 1
ATOM 623 N N . SER A 1 82 ? -2.371 6.441 4.336 1 97.44 82 SER A N 1
ATOM 624 C CA . SER A 1 82 ? -1.925 7.797 4.641 1 97.44 82 SER A CA 1
ATOM 625 C C . SER A 1 82 ? -1.338 8.477 3.41 1 97.44 82 SER A C 1
ATOM 627 O O . SER A 1 82 ? -1.127 7.832 2.381 1 97.44 82 SER A O 1
ATOM 629 N N . ILE A 1 83 ? -1.051 9.766 3.58 1 96.5 83 ILE A N 1
ATOM 630 C CA . ILE A 1 83 ? -0.508 10.547 2.475 1 96.5 83 ILE A CA 1
ATOM 631 C C . ILE A 1 83 ? 0.978 10.812 2.711 1 96.5 83 ILE A C 1
ATOM 633 O O . ILE A 1 83 ? 1.4 11.039 3.848 1 96.5 83 ILE A O 1
ATOM 637 N N . SER A 1 84 ? 1.71 10.703 1.687 1 96.19 84 SER A N 1
ATOM 638 C CA . SER A 1 84 ? 3.086 11.195 1.697 1 96.19 84 SER A CA 1
ATOM 639 C C . SER A 1 84 ? 3.322 12.203 0.582 1 96.19 84 SER A C 1
ATOM 641 O O . SER A 1 84 ? 2.619 12.195 -0.431 1 96.19 84 SER A O 1
ATOM 643 N N . ILE A 1 85 ? 4.289 13.07 0.794 1 94.31 85 ILE A N 1
ATOM 644 C CA . ILE A 1 85 ? 4.574 14.148 -0.147 1 94.31 85 ILE A CA 1
ATOM 645 C C . ILE A 1 85 ? 5.934 13.914 -0.804 1 94.31 85 ILE A C 1
ATOM 647 O O . ILE A 1 85 ? 6.945 13.75 -0.115 1 94.31 85 ILE A O 1
ATOM 651 N N . ASN A 1 86 ? 5.859 13.781 -2.047 1 93.75 86 ASN A N 1
ATOM 652 C CA . ASN A 1 86 ? 7.078 13.82 -2.842 1 93.75 86 ASN A CA 1
ATOM 653 C C . ASN A 1 86 ? 7.402 15.234 -3.309 1 93.75 86 ASN A C 1
ATOM 655 O O . ASN A 1 86 ? 6.621 15.844 -4.039 1 93.75 86 ASN A O 1
ATOM 659 N N . SER A 1 87 ? 8.516 15.758 -2.91 1 91.06 87 SER A N 1
ATOM 660 C CA . SER A 1 87 ? 8.836 17.156 -3.209 1 91.06 87 SER A CA 1
ATOM 661 C C . SER A 1 87 ? 10.289 17.312 -3.648 1 91.06 87 SER A C 1
ATOM 663 O O . SER A 1 87 ? 11.102 16.406 -3.447 1 91.06 87 SER A O 1
ATOM 665 N N . ILE A 1 88 ? 10.523 18.438 -4.312 1 91.38 88 ILE A N 1
ATOM 666 C CA . ILE A 1 88 ? 11.891 18.844 -4.613 1 91.38 88 ILE A CA 1
ATOM 667 C C . ILE A 1 88 ? 12.422 19.719 -3.488 1 91.38 88 ILE A C 1
ATOM 669 O O . ILE A 1 88 ? 11.664 20.453 -2.848 1 91.38 88 ILE A O 1
ATOM 673 N N . GLY A 1 89 ? 13.719 19.516 -3.297 1 89.31 89 GLY A N 1
ATOM 674 C CA . GLY A 1 89 ? 14.344 20.281 -2.223 1 89.31 89 GLY A CA 1
ATOM 675 C C . GLY A 1 89 ? 14.438 21.766 -2.52 1 89.31 89 GLY A C 1
ATOM 676 O O . GLY A 1 89 ? 14.75 22.156 -3.646 1 89.31 89 GLY A O 1
ATOM 677 N N . ALA A 1 90 ? 14.047 22.547 -1.52 1 90.75 90 ALA A N 1
ATOM 678 C CA . ALA A 1 90 ? 14.273 23.984 -1.566 1 90.75 90 ALA A CA 1
ATOM 679 C C . ALA A 1 90 ? 15.547 24.359 -0.814 1 90.75 90 ALA A C 1
ATOM 681 O O . ALA A 1 90 ? 16.016 23.609 0.046 1 90.75 90 ALA A O 1
ATOM 682 N N . GLU A 1 91 ? 16.078 25.484 -1.141 1 88.62 91 GLU A N 1
ATOM 683 C CA . GLU A 1 91 ? 17.344 25.906 -0.524 1 88.62 91 GLU A CA 1
ATOM 684 C C . GLU A 1 91 ? 17.141 26.234 0.954 1 88.62 91 GLU A C 1
ATOM 686 O O . GLU A 1 91 ? 18.047 26.031 1.765 1 88.62 91 GLU A O 1
ATOM 691 N N . SER A 1 92 ? 16.016 26.844 1.22 1 87.31 92 SER A N 1
ATOM 692 C CA . SER A 1 92 ? 15.719 27.156 2.609 1 87.31 92 SER A CA 1
ATOM 693 C C . SER A 1 92 ? 14.25 26.891 2.93 1 87.31 92 SER A C 1
ATOM 695 O O . SER A 1 92 ? 13.422 26.781 2.023 1 87.31 92 SER A O 1
ATOM 697 N N . ALA A 1 93 ? 14.023 26.797 4.254 1 86.12 93 ALA A N 1
ATOM 698 C CA . ALA A 1 93 ? 12.648 26.594 4.715 1 86.12 93 ALA A CA 1
ATOM 699 C C . ALA A 1 93 ? 11.75 27.75 4.293 1 86.12 93 ALA A C 1
ATOM 701 O O . ALA A 1 93 ? 10.586 27.547 3.953 1 86.12 93 ALA A O 1
ATOM 702 N N . ALA A 1 94 ? 12.258 28.938 4.309 1 87.75 94 ALA A N 1
ATOM 703 C CA . ALA A 1 94 ? 11.508 30.141 3.971 1 87.75 94 ALA A CA 1
ATOM 704 C C . ALA A 1 94 ? 11.133 30.156 2.492 1 87.75 94 ALA A C 1
ATOM 706 O O . ALA A 1 94 ? 10.109 30.734 2.113 1 87.75 94 ALA A O 1
ATOM 707 N N . ASP A 1 95 ? 11.898 29.438 1.716 1 88.69 95 ASP A N 1
ATOM 708 C CA . ASP A 1 95 ? 11.695 29.438 0.269 1 88.69 95 ASP A CA 1
ATOM 709 C C . ASP A 1 95 ? 10.758 28.328 -0.164 1 88.69 95 ASP A C 1
ATOM 711 O O . ASP A 1 95 ? 10.383 28.234 -1.334 1 88.69 95 ASP A O 1
ATOM 715 N N . TYR A 1 96 ? 10.406 27.547 0.758 1 91.06 96 TYR A N 1
ATOM 716 C CA . TYR A 1 96 ? 9.609 26.391 0.365 1 91.06 96 TYR A CA 1
ATOM 717 C C . TYR A 1 96 ? 8.18 26.797 0.024 1 91.06 96 TYR A C 1
ATOM 719 O O . TYR A 1 96 ? 7.52 27.469 0.812 1 91.06 96 TYR A O 1
ATOM 727 N N . ASN A 1 97 ? 7.793 26.484 -1.16 1 90.25 97 ASN A N 1
ATOM 728 C CA . ASN A 1 97 ? 6.445 26.703 -1.675 1 90.25 97 ASN A CA 1
ATOM 729 C C . ASN A 1 97 ? 5.848 25.422 -2.25 1 90.25 97 ASN A C 1
ATOM 731 O O . ASN A 1 97 ? 6.344 24.891 -3.248 1 90.25 97 ASN A O 1
ATOM 735 N N . PRO A 1 98 ? 4.781 24.984 -1.613 1 89.56 98 PRO A N 1
ATOM 736 C CA . PRO A 1 98 ? 4.207 23.719 -2.062 1 89.56 98 PRO A CA 1
ATOM 737 C C . PRO A 1 98 ? 3.799 23.734 -3.535 1 89.56 98 PRO A C 1
ATOM 739 O O . PRO A 1 98 ? 3.896 22.719 -4.223 1 89.56 98 PRO A O 1
ATOM 742 N N . ALA A 1 99 ? 3.35 24.891 -4.02 1 88.88 99 ALA A N 1
ATOM 743 C CA . ALA A 1 99 ? 2.904 24.984 -5.406 1 88.88 99 ALA A CA 1
ATOM 744 C C . ALA A 1 99 ? 4.059 24.75 -6.375 1 88.88 99 ALA A C 1
ATOM 746 O O . ALA A 1 99 ? 3.848 24.312 -7.508 1 88.88 99 ALA A O 1
ATOM 747 N N . ILE A 1 100 ? 5.199 24.969 -5.91 1 89.56 100 ILE A N 1
ATOM 748 C CA . ILE A 1 100 ? 6.379 24.875 -6.766 1 89.56 100 ILE A CA 1
ATOM 749 C C . ILE A 1 100 ? 7.145 23.594 -6.445 1 89.56 100 ILE A C 1
ATOM 751 O O . ILE A 1 100 ? 7.645 22.922 -7.348 1 89.56 100 ILE A O 1
ATOM 755 N N . HIS A 1 101 ? 7.16 23.25 -5.191 1 93.44 101 HIS A N 1
ATOM 756 C CA . HIS A 1 101 ? 8.133 22.25 -4.758 1 93.44 101 HIS A CA 1
ATOM 757 C C . HIS A 1 101 ? 7.488 20.875 -4.598 1 93.44 101 HIS A C 1
ATOM 759 O O . HIS A 1 101 ? 8.18 19.859 -4.551 1 93.44 101 HIS A O 1
ATOM 765 N N . VAL A 1 102 ? 6.16 20.812 -4.473 1 91.5 102 VAL A N 1
ATOM 766 C CA . VAL A 1 102 ? 5.516 19.5 -4.363 1 91.5 102 VAL A CA 1
ATOM 767 C C . VAL A 1 102 ? 5.367 18.875 -5.75 1 91.5 102 VAL A C 1
ATOM 769 O O . VAL A 1 102 ? 4.785 19.484 -6.652 1 91.5 102 VAL A O 1
ATOM 772 N N . ARG A 1 103 ? 5.914 17.734 -5.93 1 92.56 103 ARG A N 1
ATOM 773 C CA . ARG A 1 103 ? 5.852 17.031 -7.207 1 92.56 103 ARG A CA 1
ATOM 774 C C . ARG A 1 103 ? 4.633 16.125 -7.27 1 92.56 103 ARG A C 1
ATOM 776 O O . ARG A 1 103 ? 3.936 16.078 -8.289 1 92.56 103 ARG A O 1
ATOM 783 N N . LYS A 1 104 ? 4.477 15.406 -6.188 1 95.06 104 LYS A N 1
ATOM 784 C CA . LYS A 1 104 ? 3.426 14.391 -6.191 1 95.06 104 LYS A CA 1
ATOM 785 C C . LYS A 1 104 ? 2.975 14.062 -4.77 1 95.06 104 LYS A C 1
ATOM 787 O O . LYS A 1 104 ? 3.789 14.031 -3.846 1 95.06 104 LYS A O 1
ATOM 792 N N . LEU A 1 105 ? 1.673 13.914 -4.68 1 95.12 105 LEU A N 1
ATOM 793 C CA . LEU A 1 105 ? 1.121 13.312 -3.473 1 95.12 105 LEU A CA 1
ATOM 794 C C . LEU A 1 105 ? 0.885 11.82 -3.668 1 95.12 105 LEU A C 1
ATOM 796 O O . LEU A 1 105 ? 0.333 11.406 -4.691 1 95.12 105 LEU A O 1
ATOM 800 N N . ASN A 1 106 ? 1.353 11.07 -2.695 1 96.12 106 ASN A N 1
ATOM 801 C CA . ASN A 1 106 ? 1.182 9.617 -2.746 1 96.12 106 ASN A CA 1
ATOM 802 C C . ASN A 1 106 ? 0.302 9.117 -1.604 1 96.12 106 ASN A C 1
ATOM 804 O O . ASN A 1 106 ? 0.336 9.664 -0.501 1 96.12 106 ASN A O 1
ATOM 808 N N . VAL A 1 107 ? -0.476 8.117 -2.004 1 97.5 107 VAL A N 1
ATOM 809 C CA . VAL A 1 107 ? -1.152 7.387 -0.935 1 97.5 107 VAL A CA 1
ATOM 810 C C . VAL A 1 107 ? -0.36 6.129 -0.584 1 97.5 107 VAL A C 1
ATOM 812 O O . VAL A 1 107 ? 0.026 5.363 -1.471 1 97.5 107 VAL A O 1
ATOM 815 N N . ASN A 1 108 ? -0.128 6.039 0.691 1 97.19 108 ASN A N 1
ATOM 816 C CA . ASN A 1 108 ? 0.602 4.883 1.197 1 97.19 108 ASN A CA 1
ATOM 817 C C . ASN A 1 108 ? -0.317 3.926 1.95 1 97.19 108 ASN A C 1
ATOM 819 O O . ASN A 1 108 ? -1.254 4.359 2.625 1 97.19 108 ASN A O 1
ATOM 823 N N . TRP A 1 109 ? 0.013 2.682 1.761 1 97.94 109 TRP A N 1
ATOM 824 C CA . TRP A 1 109 ? -0.667 1.634 2.516 1 97.94 109 TRP A CA 1
ATOM 825 C C . TRP A 1 109 ? 0.335 0.781 3.287 1 97.94 109 TRP A C 1
ATOM 827 O O . TRP A 1 109 ? 1.346 0.346 2.732 1 97.94 109 TRP A O 1
ATOM 837 N N . SER A 1 110 ? -0.007 0.645 4.562 1 97.19 110 SER A N 1
ATOM 838 C CA . SER A 1 110 ? 0.747 -0.277 5.406 1 97.19 110 SER A CA 1
ATOM 839 C C . SER A 1 110 ? -0.105 -1.474 5.816 1 97.19 110 SER A C 1
ATOM 841 O O . SER A 1 110 ? -1.18 -1.307 6.398 1 97.19 110 SER A O 1
ATOM 843 N N . ALA A 1 111 ? 0.481 -2.609 5.582 1 96.94 111 ALA A N 1
ATOM 844 C CA . ALA A 1 111 ? -0.266 -3.844 5.805 1 96.94 111 ALA A CA 1
ATOM 845 C C . ALA A 1 111 ? -0.622 -4.008 7.281 1 96.94 111 ALA A C 1
ATOM 847 O O . ALA A 1 111 ? 0.191 -3.709 8.156 1 96.94 111 ALA A O 1
ATOM 848 N N . GLY A 1 112 ? -1.822 -4.465 7.496 1 96.38 112 GLY A N 1
ATOM 849 C CA . GLY A 1 112 ? -2.221 -4.809 8.852 1 96.38 112 GLY A CA 1
ATOM 850 C C . GLY A 1 112 ? -1.636 -6.125 9.328 1 96.38 112 GLY A C 1
ATOM 851 O O . GLY A 1 112 ? -0.9 -6.789 8.594 1 96.38 112 GLY A O 1
ATOM 852 N N . THR A 1 113 ? -1.978 -6.477 10.508 1 94.19 113 THR A N 1
ATOM 853 C CA . THR A 1 113 ? -1.361 -7.617 11.18 1 94.19 113 THR A CA 1
ATOM 854 C C . THR A 1 113 ? -1.727 -8.922 10.477 1 94.19 113 THR A C 1
ATOM 856 O O . THR A 1 113 ? -0.946 -9.875 10.484 1 94.19 113 THR A O 1
ATOM 859 N N . ARG A 1 114 ? -2.852 -8.945 9.828 1 94.62 114 ARG A N 1
ATOM 860 C CA . ARG A 1 114 ? -3.328 -10.164 9.172 1 94.62 114 ARG A CA 1
ATOM 861 C C . ARG A 1 114 ? -2.469 -10.5 7.961 1 94.62 114 ARG A C 1
ATOM 863 O O . ARG A 1 114 ? -2.488 -11.641 7.48 1 94.62 114 ARG A O 1
ATOM 870 N N . PHE A 1 115 ? -1.756 -9.555 7.496 1 96.25 115 PHE A N 1
ATOM 871 C CA . PHE A 1 115 ? -0.94 -9.766 6.305 1 96.25 115 PHE A CA 1
ATOM 872 C C . PHE A 1 115 ? 0.522 -9.969 6.68 1 96.25 115 PHE A C 1
ATOM 874 O O . PHE A 1 115 ? 1.393 -10.016 5.809 1 96.25 115 PHE A O 1
ATOM 881 N N . GLN A 1 116 ? 0.704 -10.078 7.945 1 91.81 116 GLN A N 1
ATOM 882 C CA . GLN A 1 116 ? 2.07 -10.297 8.406 1 91.81 116 GLN A CA 1
ATOM 883 C C . GLN A 1 116 ? 2.361 -11.789 8.57 1 91.81 116 GLN A C 1
ATOM 885 O O . GLN A 1 116 ? 1.443 -12.586 8.773 1 91.81 116 GLN A O 1
ATOM 890 N N . ASN A 1 117 ? 3.545 -12.258 8.367 1 90.06 117 ASN A N 1
ATOM 891 C CA . ASN A 1 117 ? 4.039 -13.617 8.57 1 90.06 117 ASN A CA 1
ATOM 892 C C . ASN A 1 117 ? 3.322 -14.617 7.668 1 90.06 117 ASN A C 1
ATOM 894 O O . ASN A 1 117 ? 2.977 -15.711 8.102 1 90.06 117 ASN A O 1
ATOM 898 N N . LEU A 1 118 ? 3.025 -14.195 6.559 1 92.19 118 LEU A N 1
ATOM 899 C CA . LEU A 1 118 ? 2.355 -15.039 5.574 1 92.19 118 LEU A CA 1
ATOM 900 C C . LEU A 1 118 ? 3.211 -16.25 5.227 1 92.19 118 LEU A C 1
ATOM 902 O O . LEU A 1 118 ? 2.684 -17.297 4.859 1 92.19 118 LEU A O 1
ATOM 906 N N . GLN A 1 119 ? 4.492 -16.109 5.34 1 89.81 119 GLN A N 1
ATOM 907 C CA . GLN A 1 119 ? 5.43 -17.156 4.949 1 89.81 119 GLN A CA 1
ATOM 908 C C . GLN A 1 119 ? 5.211 -18.422 5.77 1 89.81 119 GLN A C 1
ATOM 910 O O . GLN A 1 119 ? 5.527 -19.531 5.32 1 89.81 119 GLN A O 1
ATOM 915 N N . GLU A 1 120 ? 4.684 -18.281 6.957 1 90.88 120 GLU A N 1
ATOM 916 C CA . GLU A 1 120 ? 4.445 -19.422 7.832 1 90.88 120 GLU A CA 1
ATOM 917 C C . GLU A 1 120 ? 3.359 -20.328 7.27 1 90.88 120 GLU A C 1
ATOM 919 O O . GLU A 1 120 ? 3.318 -21.516 7.578 1 90.88 120 GLU A O 1
ATOM 924 N N . GLU A 1 121 ? 2.506 -19.781 6.438 1 92.19 121 GLU A N 1
ATOM 925 C CA . GLU A 1 121 ? 1.381 -20.531 5.902 1 92.19 121 GLU A CA 1
ATOM 926 C C . GLU A 1 121 ? 1.538 -20.781 4.402 1 92.19 121 GLU A C 1
ATOM 928 O O . GLU A 1 121 ? 0.741 -21.5 3.799 1 92.19 121 GLU A O 1
ATOM 933 N N . ALA A 1 122 ? 2.551 -20.328 3.914 1 93.69 122 ALA A N 1
ATOM 934 C CA . ALA A 1 122 ? 2.686 -20.344 2.459 1 93.69 122 ALA A CA 1
ATOM 935 C C . ALA A 1 122 ? 3.275 -21.672 1.986 1 93.69 122 ALA A C 1
ATOM 937 O O . ALA A 1 122 ? 4.164 -22.234 2.635 1 93.69 122 ALA A O 1
ATOM 938 N N . VAL A 1 123 ? 2.684 -22.203 0.963 1 93.44 123 VAL A N 1
ATOM 939 C CA . VAL A 1 123 ? 3.248 -23.297 0.193 1 93.44 123 VAL A CA 1
ATOM 940 C C . VAL A 1 123 ? 3.76 -22.781 -1.15 1 93.44 123 VAL A C 1
ATOM 942 O O . VAL A 1 123 ? 3.037 -22.094 -1.87 1 93.44 123 VAL A O 1
ATOM 945 N N . PHE A 1 124 ? 4.992 -23.188 -1.438 1 93.62 124 PHE A N 1
ATOM 946 C CA . PHE A 1 124 ? 5.621 -22.625 -2.623 1 93.62 124 PHE A CA 1
ATOM 947 C C . PHE A 1 124 ? 5.633 -23.625 -3.77 1 93.62 124 PHE A C 1
ATOM 949 O O . PHE A 1 124 ? 5.863 -24.812 -3.553 1 93.62 124 PHE A O 1
ATOM 956 N N . ASN A 1 125 ? 5.316 -23.078 -4.926 1 92.31 125 ASN A N 1
ATOM 957 C CA . ASN A 1 125 ? 5.316 -23.875 -6.152 1 92.31 125 ASN A CA 1
ATOM 958 C C . ASN A 1 125 ? 6.176 -23.234 -7.234 1 92.31 125 ASN A C 1
ATOM 960 O O . ASN A 1 125 ? 5.93 -22.094 -7.641 1 92.31 125 ASN A O 1
ATOM 964 N N . LEU A 1 126 ? 7.199 -23.984 -7.672 1 90.75 126 LEU A N 1
ATOM 965 C CA . LEU A 1 126 ? 8.102 -23.484 -8.703 1 90.75 126 LEU A CA 1
ATOM 966 C C . LEU A 1 126 ? 7.43 -23.531 -10.078 1 90.75 126 LEU A C 1
ATOM 968 O O . LEU A 1 126 ? 6.906 -24.562 -10.477 1 90.75 126 LEU A O 1
ATOM 972 N N . VAL A 1 127 ? 7.398 -22.344 -10.703 1 88.25 127 VAL A N 1
ATOM 973 C CA . VAL A 1 127 ? 6.809 -22.266 -12.031 1 88.25 127 VAL A CA 1
ATOM 974 C C . VAL A 1 127 ? 7.738 -21.484 -12.969 1 88.25 127 VAL A C 1
ATOM 976 O O . VAL A 1 127 ? 8.719 -20.891 -12.523 1 88.25 127 VAL A O 1
ATOM 979 N N . ALA A 1 128 ? 7.477 -21.625 -14.32 1 82.81 128 ALA A N 1
ATOM 980 C CA . ALA A 1 128 ? 8.195 -20.812 -15.305 1 82.81 128 ALA A CA 1
ATOM 981 C C . ALA A 1 128 ? 7.793 -19.344 -15.203 1 82.81 128 ALA A C 1
ATOM 983 O O . ALA A 1 128 ? 6.703 -19.031 -14.719 1 82.81 128 ALA A O 1
ATOM 984 N N . THR A 1 129 ? 8.82 -18.531 -15.602 1 79.75 129 THR A N 1
ATOM 985 C CA . THR A 1 129 ? 8.469 -17.109 -15.688 1 79.75 129 THR A CA 1
ATOM 986 C C . THR A 1 129 ? 7.312 -16.906 -16.656 1 79.75 129 THR A C 1
ATOM 988 O O . THR A 1 129 ? 7.117 -17.703 -17.578 1 79.75 129 THR A O 1
ATOM 991 N N . ARG A 1 130 ? 6.543 -15.867 -16.344 1 76.62 130 ARG A N 1
ATOM 992 C CA . ARG A 1 130 ? 5.422 -15.586 -17.234 1 76.62 130 ARG A CA 1
ATOM 993 C C . ARG A 1 130 ? 5.895 -15.422 -18.672 1 76.62 130 ARG A C 1
ATOM 995 O O . ARG A 1 130 ? 5.258 -15.922 -19.609 1 76.62 130 ARG A O 1
ATOM 1002 N N . LYS A 1 131 ? 7.035 -14.789 -18.828 1 76.25 131 LYS A N 1
ATOM 1003 C CA . LYS A 1 131 ? 7.598 -14.602 -20.172 1 76.25 131 LYS A CA 1
ATOM 1004 C C . LYS A 1 131 ? 7.973 -15.938 -20.797 1 76.25 131 LYS A C 1
ATOM 1006 O O . LYS A 1 131 ? 7.656 -16.188 -21.969 1 76.25 131 LYS A O 1
ATOM 1011 N N . ALA A 1 132 ? 8.656 -16.781 -20.016 1 77.25 132 ALA A N 1
ATOM 1012 C CA . ALA A 1 132 ? 9.062 -18.094 -20.5 1 77.25 132 ALA A CA 1
ATOM 1013 C C . ALA A 1 132 ? 7.844 -18.953 -20.844 1 77.25 132 ALA A C 1
ATOM 1015 O O . ALA A 1 132 ? 7.832 -19.656 -21.859 1 77.25 132 ALA A O 1
ATOM 1016 N N . ALA A 1 133 ? 6.875 -18.844 -20 1 75.62 133 ALA A N 1
ATOM 1017 C CA . ALA A 1 133 ? 5.66 -19.609 -20.25 1 75.62 133 ALA A CA 1
ATOM 1018 C C . ALA A 1 133 ? 4.996 -19.188 -21.547 1 75.62 133 ALA A C 1
ATOM 1020 O O . ALA A 1 133 ? 4.508 -20.016 -22.312 1 75.62 133 ALA A O 1
ATOM 1021 N N . ARG A 1 134 ? 5.035 -17.906 -21.797 1 78.5 134 ARG A N 1
ATOM 1022 C CA . ARG A 1 134 ? 4.449 -17.391 -23.031 1 78.5 134 ARG A CA 1
ATOM 1023 C C . ARG A 1 134 ? 5.23 -17.875 -24.25 1 78.5 134 ARG A C 1
ATOM 1025 O O . ARG A 1 134 ? 4.645 -18.219 -25.281 1 78.5 134 ARG A O 1
ATOM 1032 N N . LEU A 1 135 ? 6.531 -17.984 -24.109 1 79.12 135 LEU A N 1
ATOM 1033 C CA . LEU A 1 135 ? 7.379 -18.453 -25.203 1 79.12 135 LEU A CA 1
ATOM 1034 C C . LEU A 1 135 ? 7.145 -19.922 -25.5 1 79.12 135 LEU A C 1
ATOM 1036 O O . LEU A 1 135 ? 7.098 -20.328 -26.656 1 79.12 135 LEU A O 1
ATOM 1040 N N . VAL A 1 136 ? 6.992 -20.641 -24.5 1 77.88 136 VAL A N 1
ATOM 1041 C CA . VAL A 1 136 ? 6.754 -22.078 -24.641 1 77.88 136 VAL A CA 1
ATOM 1042 C C . VAL A 1 136 ? 5.414 -22.297 -25.344 1 77.88 136 VAL A C 1
ATOM 1044 O O . VAL A 1 136 ? 5.312 -23.125 -26.25 1 77.88 136 VAL A O 1
ATOM 1047 N N . VAL A 1 137 ? 4.422 -21.562 -25 1 78.19 137 VAL A N 1
ATOM 1048 C CA . VAL A 1 137 ? 3.098 -21.703 -25.594 1 78.19 137 VAL A CA 1
ATOM 1049 C C . VAL A 1 137 ? 3.158 -21.328 -27.078 1 78.19 137 VAL A C 1
ATOM 1051 O O . VAL A 1 137 ? 2.594 -22.031 -27.922 1 78.19 137 VAL A O 1
ATOM 1054 N N . LYS A 1 138 ? 3.848 -20.234 -27.312 1 77.75 138 LYS A N 1
ATOM 1055 C CA . LYS A 1 138 ? 4.008 -19.797 -28.688 1 77.75 138 LYS A CA 1
ATOM 1056 C C . LYS A 1 138 ? 4.727 -20.859 -29.516 1 77.75 138 LYS A C 1
ATOM 1058 O O . LYS A 1 138 ? 4.332 -21.141 -30.656 1 77.75 138 LYS A O 1
ATOM 1063 N N . ALA A 1 139 ? 5.703 -21.438 -28.938 1 77.25 139 ALA A N 1
ATOM 1064 C CA . ALA A 1 139 ? 6.465 -22.484 -29.625 1 77.25 139 ALA A CA 1
ATOM 1065 C C . ALA A 1 139 ? 5.605 -23.719 -29.859 1 77.25 139 ALA A C 1
ATOM 1067 O O . ALA A 1 139 ? 5.633 -24.297 -30.938 1 77.25 139 ALA A O 1
ATOM 1068 N N . LEU A 1 140 ? 4.883 -24.125 -28.891 1 78.12 140 LEU A N 1
ATOM 1069 C CA . LEU A 1 140 ? 4.012 -25.281 -28.984 1 78.12 140 LEU A CA 1
ATOM 1070 C C . LEU A 1 140 ? 2.943 -25.078 -30.062 1 78.12 140 LEU A C 1
ATOM 1072 O O . LEU A 1 140 ? 2.639 -26 -30.828 1 78.12 140 LEU A O 1
ATOM 1076 N N . LYS A 1 141 ? 2.484 -23.891 -30.109 1 82.94 141 LYS A N 1
ATOM 1077 C CA . LYS A 1 141 ? 1.476 -23.562 -31.109 1 82.94 141 LYS A CA 1
ATOM 1078 C C . LYS A 1 141 ? 2.072 -23.578 -32.5 1 82.94 141 LYS A C 1
ATOM 1080 O O . LYS A 1 141 ? 1.388 -23.906 -33.469 1 82.94 141 LYS A O 1
ATOM 1085 N N . ALA A 1 142 ? 3.332 -23.25 -32.5 1 82.69 142 ALA A N 1
ATOM 1086 C CA . ALA A 1 142 ? 4.039 -23.219 -33.781 1 82.69 142 ALA A CA 1
ATOM 1087 C C . ALA A 1 142 ? 4.609 -24.594 -34.125 1 82.69 142 ALA A C 1
ATOM 1089 O O . ALA A 1 142 ? 5.25 -24.75 -35.156 1 82.69 142 ALA A O 1
ATOM 1090 N N . GLY A 1 143 ? 4.383 -25.562 -33.156 1 76.12 143 GLY A N 1
ATOM 1091 C CA . GLY A 1 143 ? 4.832 -26.922 -33.406 1 76.12 143 GLY A CA 1
ATOM 1092 C C . GLY A 1 143 ? 6.324 -27.094 -33.188 1 76.12 143 GLY A C 1
ATOM 1093 O O . GLY A 1 143 ? 6.926 -28.031 -33.75 1 76.12 143 GLY A O 1
ATOM 1094 N N . LYS A 1 144 ? 6.832 -26.125 -32.594 1 70.38 144 LYS A N 1
ATOM 1095 C CA . LYS A 1 144 ? 8.266 -26.234 -32.344 1 70.38 144 LYS A CA 1
ATOM 1096 C C . LYS A 1 144 ? 8.539 -27.188 -31.172 1 70.38 144 LYS A C 1
ATOM 1098 O O . LYS A 1 144 ? 7.715 -27.312 -30.25 1 70.38 144 LYS A O 1
ATOM 1103 N N . THR A 1 145 ? 9.586 -27.984 -31.266 1 77.69 145 THR A N 1
ATOM 1104 C CA . THR A 1 145 ? 9.922 -28.953 -30.219 1 77.69 145 THR A CA 1
ATOM 1105 C C . THR A 1 145 ? 10.953 -28.375 -29.266 1 77.69 145 THR A C 1
ATOM 1107 O O . THR A 1 145 ? 11.328 -29.031 -28.281 1 77.69 145 THR A O 1
ATOM 1110 N N . SER A 1 146 ? 11.633 -27.219 -29.578 1 75.12 146 SER A N 1
ATOM 1111 C CA . SER A 1 146 ? 12.617 -26.609 -28.703 1 75.12 146 SER A CA 1
ATOM 1112 C C . SER A 1 146 ? 12.375 -25.109 -28.547 1 75.12 146 SER A C 1
ATOM 1114 O O . SER A 1 146 ? 11.812 -24.469 -29.438 1 75.12 146 SER A O 1
ATOM 1116 N N . VAL A 1 147 ? 12.414 -24.609 -27.281 1 72.94 147 VAL A N 1
ATOM 1117 C CA . VAL A 1 147 ? 12.258 -23.188 -27.016 1 72.94 147 VAL A CA 1
ATOM 1118 C C . VAL A 1 147 ? 13.555 -22.625 -26.438 1 72.94 147 VAL A C 1
ATOM 1120 O O . VAL A 1 147 ? 14.164 -23.234 -25.547 1 72.94 147 VAL A O 1
ATOM 1123 N N . ASP A 1 148 ? 14.109 -21.625 -27.141 1 67.75 148 ASP A N 1
ATOM 1124 C CA . ASP A 1 148 ? 15.266 -20.938 -26.609 1 67.75 148 ASP A CA 1
ATOM 1125 C C . ASP A 1 148 ? 14.859 -19.953 -25.5 1 67.75 148 ASP A C 1
ATOM 1127 O O . ASP A 1 148 ? 14.258 -18.922 -25.781 1 67.75 148 ASP A O 1
ATOM 1131 N N . LEU A 1 149 ? 15.094 -20.359 -24.312 1 67 149 LEU A N 1
ATOM 1132 C CA . LEU A 1 149 ? 14.656 -19.547 -23.188 1 67 149 LEU A CA 1
ATOM 1133 C C . LEU A 1 149 ? 15.602 -18.375 -22.953 1 67 149 LEU A C 1
ATOM 1135 O O . LEU A 1 149 ? 15.336 -17.516 -22.109 1 67 149 LEU A O 1
ATOM 1139 N N . THR A 1 150 ? 16.797 -18.359 -23.672 1 60.72 150 THR A N 1
ATOM 1140 C CA . THR A 1 150 ? 17.75 -17.266 -23.5 1 60.72 150 THR A CA 1
ATOM 1141 C C . THR A 1 150 ? 17.453 -16.141 -24.484 1 60.72 150 THR A C 1
ATOM 1143 O O . THR A 1 150 ? 17.953 -15.023 -24.312 1 60.72 150 THR A O 1
ATOM 1146 N N . GLY A 1 151 ? 16.359 -16.25 -25.203 1 51.97 151 GLY A N 1
ATOM 1147 C CA . GLY A 1 151 ? 16.062 -15.273 -26.234 1 51.97 151 GLY A CA 1
ATOM 1148 C C . GLY A 1 151 ? 17 -15.375 -27.438 1 51.97 151 GLY A C 1
ATOM 1149 O O . GLY A 1 151 ? 16.953 -14.523 -28.328 1 51.97 151 GLY A O 1
ATOM 1150 N N . GLU A 1 152 ? 18.109 -16.047 -27.391 1 42.47 152 GLU A N 1
ATOM 1151 C CA . GLU A 1 152 ? 19.016 -16.078 -28.516 1 42.47 152 GLU A CA 1
ATOM 1152 C C . GLU A 1 152 ? 18.5 -17.016 -29.609 1 42.47 152 GLU A C 1
ATOM 1154 O O . GLU A 1 152 ? 18.141 -18.156 -29.328 1 42.47 152 GLU A O 1
ATOM 1159 N N . ALA A 1 153 ? 17.844 -16.516 -30.609 1 43.72 153 ALA A N 1
ATOM 1160 C CA . ALA A 1 153 ? 17.406 -17.172 -31.828 1 43.72 153 ALA A CA 1
ATOM 1161 C C . ALA A 1 153 ? 18.453 -18.141 -32.344 1 43.72 153 ALA A C 1
ATOM 1163 O O . ALA A 1 153 ? 19.562 -17.734 -32.719 1 43.72 153 ALA A O 1
ATOM 1164 N N . LYS A 1 154 ? 18.672 -19.219 -31.828 1 44.66 154 LYS A N 1
ATOM 1165 C CA . LYS A 1 154 ? 19.531 -20.109 -32.594 1 44.66 154 LYS A CA 1
ATOM 1166 C C . LYS A 1 154 ? 18.984 -20.312 -34 1 44.66 154 LYS A C 1
ATOM 1168 O O . LYS A 1 154 ? 17.797 -20.578 -34.188 1 44.66 154 LYS A O 1
ATOM 1173 N N . GLU A 1 155 ? 19.578 -19.656 -35.031 1 39.69 155 GLU A N 1
ATOM 1174 C CA . GLU A 1 155 ? 19.328 -19.938 -36.469 1 39.69 155 GLU A CA 1
ATOM 1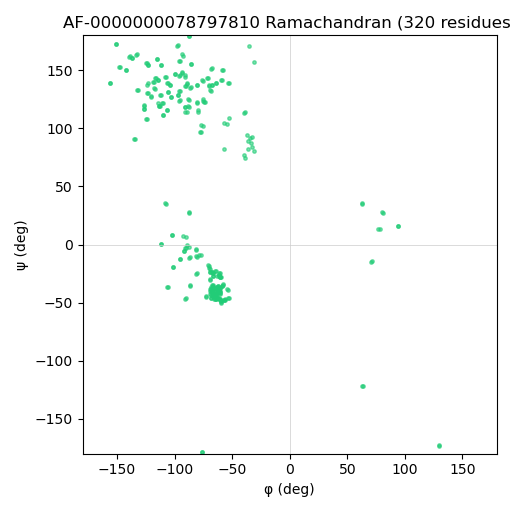175 C C . GLU A 1 155 ? 19.188 -21.438 -36.719 1 39.69 155 GLU A C 1
ATOM 1177 O O . GLU A 1 155 ? 19.906 -22.234 -36.094 1 39.69 155 GLU A O 1
ATOM 1182 N N . PRO A 1 156 ? 18.062 -21.906 -37.094 1 41.34 156 PRO A N 1
ATOM 1183 C CA . PRO A 1 156 ? 17.984 -23.281 -37.594 1 41.34 156 PRO A CA 1
ATOM 1184 C C . PRO A 1 156 ? 19.234 -23.703 -38.375 1 41.34 156 PRO A C 1
ATOM 1186 O O . PRO A 1 156 ? 19.766 -22.906 -39.156 1 41.34 156 PRO A O 1
ATOM 1189 N N . GLU A 1 157 ? 20.266 -24.297 -37.781 1 36.38 157 GLU A N 1
ATOM 1190 C CA . GLU A 1 157 ? 21.328 -24.906 -38.562 1 36.38 157 GLU A CA 1
ATOM 1191 C C . GLU A 1 157 ? 20.781 -25.484 -39.875 1 36.38 157 GLU A C 1
ATOM 1193 O O . GLU A 1 157 ? 19.828 -26.266 -39.844 1 36.38 157 GLU A O 1
ATOM 1198 N N . ASN A 1 158 ? 20.766 -24.797 -40.938 1 37.22 158 ASN A N 1
ATOM 1199 C CA . ASN A 1 158 ? 20.656 -25.312 -42.281 1 37.22 158 ASN A CA 1
ATOM 1200 C C . ASN A 1 158 ? 21.328 -26.688 -42.406 1 37.22 158 ASN A C 1
ATOM 1202 O O . ASN A 1 158 ? 22.516 -26.828 -42.156 1 37.22 158 ASN A O 1
ATOM 1206 N N . GLY A 1 159 ? 20.734 -27.797 -42.094 1 33.38 159 GLY A N 1
ATOM 1207 C CA . GLY A 1 159 ? 21.172 -29.094 -42.562 1 33.38 159 GLY A CA 1
ATOM 1208 C C . GLY A 1 159 ? 21.719 -29.047 -44 1 33.38 159 GLY A C 1
ATOM 1209 O O . GLY A 1 159 ? 21.031 -28.609 -44.906 1 33.38 159 GLY A O 1
ATOM 1210 N N . GLY A 1 160 ? 22.969 -28.672 -44.188 1 32.44 160 GLY A N 1
ATOM 1211 C CA . GLY A 1 160 ? 23.688 -28.875 -45.438 1 32.44 160 GLY A CA 1
ATOM 1212 C C . GLY A 1 160 ? 23.234 -30.109 -46.188 1 32.44 160 GLY A C 1
ATOM 1213 O O . GLY A 1 160 ? 22.609 -31 -45.625 1 32.44 160 GLY A O 1
ATOM 1214 N N . GLN A 1 161 ? 23.453 -30.234 -47.688 1 32.59 161 GLN A N 1
ATOM 1215 C CA . GLN A 1 161 ? 23.234 -31.062 -48.875 1 32.59 161 GLN A CA 1
ATOM 1216 C C . GLN A 1 161 ? 23.719 -32.5 -48.656 1 32.59 161 GLN A C 1
ATOM 1218 O O . GLN A 1 161 ? 24.891 -32.719 -48.344 1 32.59 161 GLN A O 1
ATOM 1223 N N . ALA A 1 162 ? 22.766 -33.469 -48.531 1 26.34 162 ALA A N 1
ATOM 1224 C CA . ALA A 1 162 ? 23.109 -34.719 -49.188 1 26.34 162 ALA A CA 1
ATOM 1225 C C . ALA A 1 162 ? 23.234 -34.531 -50.688 1 26.34 162 ALA A C 1
ATOM 1227 O O . ALA A 1 162 ? 22.516 -33.688 -51.281 1 26.34 162 ALA A O 1
ATOM 1228 N N . MET B 1 1 ? -7.727 19.844 4.277 1 91.38 1 MET B N 1
ATOM 1229 C CA . MET B 1 1 ? -6.406 20.312 3.877 1 91.38 1 MET B CA 1
ATOM 1230 C C . MET B 1 1 ? -5.324 19.312 4.242 1 91.38 1 MET B C 1
ATOM 1232 O O . MET B 1 1 ? -5.477 18.547 5.203 1 91.38 1 MET B O 1
ATOM 1236 N N . VAL B 1 2 ? -4.273 19.25 3.43 1 94.06 2 VAL B N 1
ATOM 1237 C CA . VAL B 1 2 ? -3.113 18.406 3.707 1 94.06 2 VAL B CA 1
ATOM 1238 C C . VAL B 1 2 ? -2.082 19.203 4.508 1 94.06 2 VAL B C 1
ATOM 1240 O O . VAL B 1 2 ? -1.512 20.172 4.008 1 94.06 2 VAL B O 1
ATOM 1243 N N . ASN B 1 3 ? -1.903 18.75 5.723 1 93.69 3 ASN B N 1
ATOM 1244 C CA . ASN B 1 3 ? -0.921 19.391 6.594 1 93.69 3 ASN B CA 1
ATOM 1245 C C . ASN B 1 3 ? 0.494 18.922 6.289 1 93.69 3 ASN B C 1
ATOM 1247 O O . ASN B 1 3 ? 0.713 17.734 6.047 1 93.69 3 ASN B O 1
ATOM 1251 N N . TYR B 1 4 ? 1.397 19.906 6.285 1 93.44 4 TYR B N 1
ATOM 1252 C CA . TYR B 1 4 ? 2.787 19.531 6.059 1 93.44 4 TYR B CA 1
ATOM 1253 C C . TYR B 1 4 ? 3.727 20.359 6.922 1 93.44 4 TYR B C 1
ATOM 1255 O O . TYR B 1 4 ? 3.377 21.469 7.34 1 93.44 4 TYR B O 1
ATOM 1263 N N . SER B 1 5 ? 4.824 19.766 7.258 1 91.56 5 SER B N 1
ATOM 1264 C CA . SER B 1 5 ? 5.93 20.453 7.91 1 91.56 5 SER B CA 1
ATOM 1265 C C . SER B 1 5 ? 7.172 20.469 7.027 1 91.56 5 SER B C 1
ATOM 1267 O O . SER B 1 5 ? 7.234 19.766 6.02 1 91.56 5 SER B O 1
ATOM 1269 N N . ILE B 1 6 ? 8.031 21.406 7.355 1 89.44 6 ILE B N 1
ATOM 1270 C CA . ILE B 1 6 ? 9.258 21.5 6.566 1 89.44 6 ILE B CA 1
ATOM 1271 C C . ILE B 1 6 ? 10.422 20.906 7.348 1 89.44 6 ILE B C 1
ATOM 1273 O O . ILE B 1 6 ? 10.617 21.219 8.523 1 89.44 6 ILE B O 1
ATOM 1277 N N . VAL B 1 7 ? 11.078 20.016 6.695 1 87.12 7 VAL B N 1
ATOM 1278 C CA . VAL B 1 7 ? 12.227 19.359 7.32 1 87.12 7 VAL B CA 1
ATOM 1279 C C . VAL B 1 7 ? 13.469 19.547 6.445 1 87.12 7 VAL B C 1
ATOM 1281 O O . VAL B 1 7 ? 13.383 19.484 5.215 1 87.12 7 VAL B O 1
ATOM 1284 N N . MET B 1 8 ? 14.594 19.844 7.168 1 87.31 8 MET B N 1
ATOM 1285 C CA . MET B 1 8 ? 15.859 19.953 6.453 1 87.31 8 MET B CA 1
ATOM 1286 C C . MET B 1 8 ? 16.547 18.594 6.328 1 87.31 8 MET B C 1
ATOM 1288 O O . MET B 1 8 ? 16.797 17.922 7.332 1 87.31 8 MET B O 1
ATOM 1292 N N . ARG B 1 9 ? 16.719 18.172 5.078 1 87.38 9 ARG B N 1
ATOM 1293 C CA . ARG B 1 9 ? 17.312 16.859 4.871 1 87.38 9 ARG B CA 1
ATOM 1294 C C . ARG B 1 9 ? 18.641 16.984 4.121 1 87.38 9 ARG B C 1
ATOM 1296 O O . ARG B 1 9 ? 18.766 17.797 3.213 1 87.38 9 ARG B O 1
ATOM 1303 N N . SER B 1 10 ? 19.531 16.172 4.605 1 86.56 10 SER B N 1
ATOM 1304 C CA . SER B 1 10 ? 20.828 16.141 3.939 1 86.56 10 SER B CA 1
ATOM 1305 C C . SER B 1 10 ? 20.812 15.172 2.76 1 86.56 10 SER B C 1
ATOM 1307 O O . SER B 1 10 ? 19.984 14.273 2.693 1 86.56 10 SER B O 1
ATOM 1309 N N . ASN B 1 11 ? 21.672 15.398 1.83 1 82.31 11 ASN B N 1
ATOM 1310 C CA . ASN B 1 11 ? 21.859 14.484 0.711 1 82.31 11 ASN B CA 1
ATOM 1311 C C . ASN B 1 11 ? 22.719 13.289 1.104 1 82.31 11 ASN B C 1
ATOM 1313 O O . ASN B 1 11 ? 23.906 13.445 1.418 1 82.31 11 ASN B O 1
ATOM 1317 N N . PRO B 1 12 ? 22.047 12.148 1.086 1 83.25 12 PRO B N 1
ATOM 1318 C CA . PRO B 1 12 ? 22.812 10.961 1.503 1 83.25 12 PRO B CA 1
ATOM 1319 C C . PRO B 1 12 ? 24 10.68 0.6 1 83.25 12 PRO B C 1
ATOM 1321 O O . PRO B 1 12 ? 24.984 10.062 1.039 1 83.25 12 PRO B O 1
ATOM 1324 N N . MET B 1 13 ? 23.906 11.109 -0.652 1 84.12 13 MET B N 1
ATOM 1325 C CA . MET B 1 13 ? 24.984 10.852 -1.607 1 84.12 13 MET B CA 1
ATOM 1326 C C . MET B 1 13 ? 26.109 11.859 -1.443 1 84.12 13 MET B C 1
ATOM 1328 O O . MET B 1 13 ? 27.234 11.609 -1.869 1 84.12 13 MET B O 1
ATOM 1332 N N . ASP B 1 14 ? 25.844 13.102 -0.898 1 83.44 14 ASP B N 1
ATOM 1333 C CA . ASP B 1 14 ? 26.828 14.164 -0.675 1 83.44 14 ASP B CA 1
ATOM 1334 C C . ASP B 1 14 ? 26.656 14.781 0.713 1 83.44 14 ASP B C 1
ATOM 1336 O O . ASP B 1 14 ? 25.891 15.727 0.893 1 83.44 14 ASP B O 1
ATOM 1340 N N . ALA B 1 15 ? 27.359 14.219 1.624 1 81.5 15 ALA B N 1
ATOM 1341 C CA . ALA B 1 15 ? 27.234 14.648 3.014 1 81.5 15 ALA B CA 1
ATOM 1342 C C . ALA B 1 15 ? 27.609 16.125 3.172 1 81.5 15 ALA B C 1
ATOM 1344 O O . ALA B 1 15 ? 27.172 16.781 4.109 1 81.5 15 ALA B O 1
ATOM 1345 N N . ASP B 1 16 ? 28.391 16.594 2.285 1 83.81 16 ASP B N 1
ATOM 1346 C CA . ASP B 1 16 ? 28.875 17.953 2.398 1 83.81 16 ASP B CA 1
ATOM 1347 C C . ASP B 1 16 ? 27.891 18.938 1.751 1 83.81 16 ASP B C 1
ATOM 1349 O O . ASP B 1 16 ? 28.047 20.156 1.879 1 83.81 16 ASP B O 1
ATOM 1353 N N . ALA B 1 17 ? 26.984 18.391 1.046 1 84.56 17 ALA B N 1
ATOM 1354 C CA . ALA B 1 17 ? 26 19.25 0.417 1 84.56 17 ALA B CA 1
ATOM 1355 C C . ALA B 1 17 ? 25.062 19.859 1.457 1 84.56 17 ALA B C 1
ATOM 1357 O O . ALA B 1 17 ? 24.766 19.219 2.475 1 84.56 17 ALA B O 1
ATOM 1358 N N . ALA B 1 18 ? 24.797 21.188 1.279 1 85.88 18 ALA B N 1
ATOM 1359 C CA . ALA B 1 18 ? 23.875 21.875 2.193 1 85.88 18 ALA B CA 1
ATOM 1360 C C . ALA B 1 18 ? 22.547 21.141 2.291 1 85.88 18 ALA B C 1
ATOM 1362 O O . ALA B 1 18 ? 22.062 20.578 1.302 1 85.88 18 ALA B O 1
ATOM 1363 N N . LYS B 1 19 ? 22.062 21.078 3.494 1 89.06 19 LYS B N 1
ATOM 1364 C CA . LYS B 1 19 ? 20.734 20.5 3.697 1 89.06 19 LYS B CA 1
ATOM 1365 C C . LYS B 1 19 ? 19.672 21.266 2.91 1 89.06 19 LYS B C 1
ATOM 1367 O O . LYS B 1 19 ? 19.797 22.484 2.723 1 89.06 19 LYS B O 1
ATOM 1372 N N . LYS B 1 20 ? 18.75 20.547 2.369 1 91.25 20 LYS B N 1
ATOM 1373 C CA . LYS B 1 20 ? 17.641 21.156 1.638 1 91.25 20 LYS B CA 1
ATOM 1374 C C . LYS B 1 20 ? 16.328 20.969 2.377 1 91.25 20 LYS B C 1
ATOM 1376 O O . LYS B 1 20 ? 16.203 20.094 3.227 1 91.25 20 LYS B O 1
ATOM 1381 N N . ALA B 1 21 ? 15.438 21.922 2.078 1 90.19 21 ALA B N 1
ATOM 1382 C CA . ALA B 1 21 ? 14.133 21.922 2.742 1 90.19 21 ALA B CA 1
ATOM 1383 C C . ALA B 1 21 ? 13.133 21.047 1.984 1 90.19 21 ALA B C 1
ATOM 1385 O O . ALA B 1 21 ? 12.945 21.219 0.778 1 90.19 21 ALA B O 1
ATOM 1386 N N . TYR B 1 22 ? 12.57 20.094 2.719 1 92.88 22 TYR B N 1
ATOM 1387 C CA . TYR B 1 22 ? 11.547 19.219 2.154 1 92.88 22 TYR B CA 1
ATOM 1388 C C . TYR B 1 22 ? 10.273 19.266 2.986 1 92.88 22 TYR B C 1
ATOM 1390 O O . TYR B 1 22 ? 10.305 19.641 4.164 1 92.88 22 TYR B O 1
ATOM 1398 N N . ALA B 1 23 ? 9.227 18.922 2.268 1 92.12 23 ALA B N 1
ATOM 1399 C CA . ALA B 1 23 ? 7.945 18.828 2.967 1 92.12 23 ALA B CA 1
ATOM 1400 C C . ALA B 1 23 ? 7.719 17.422 3.518 1 92.12 23 ALA B C 1
ATOM 1402 O O . ALA B 1 23 ? 8.039 16.438 2.857 1 92.12 23 ALA B O 1
ATOM 1403 N N . SER B 1 24 ? 7.246 17.422 4.711 1 91.56 24 SER B N 1
ATOM 1404 C CA . SER B 1 24 ? 6.812 16.172 5.332 1 91.56 24 SER B CA 1
ATOM 1405 C C . SER B 1 24 ? 5.34 16.234 5.727 1 91.56 24 SER B C 1
ATOM 1407 O O . SER B 1 24 ? 4.914 17.172 6.414 1 91.56 24 SER B O 1
ATOM 1409 N N . ALA B 1 25 ? 4.656 15.242 5.262 1 93.75 25 ALA B N 1
ATOM 1410 C CA . ALA B 1 25 ? 3.227 15.211 5.566 1 93.75 25 ALA B CA 1
ATOM 1411 C C . ALA B 1 25 ? 2.988 14.984 7.059 1 93.75 25 ALA B C 1
ATOM 1413 O O . ALA B 1 25 ? 3.686 14.188 7.691 1 93.75 25 ALA B O 1
ATOM 1414 N N . GLN B 1 26 ? 2.008 15.781 7.547 1 91.12 26 GLN B N 1
ATOM 1415 C CA . GLN B 1 26 ? 1.606 15.656 8.945 1 91.12 26 GLN B CA 1
ATOM 1416 C C . GLN B 1 26 ? 0.108 15.398 9.07 1 91.12 26 GLN B C 1
ATOM 1418 O O . GLN B 1 26 ? -0.703 16.297 8.836 1 91.12 26 GLN B O 1
ATOM 1423 N N . TYR B 1 27 ? -0.26 14.148 9.445 1 92 27 TYR B N 1
ATOM 1424 C CA . TYR B 1 27 ? -1.69 13.906 9.594 1 92 27 TYR B CA 1
ATOM 1425 C C . TYR B 1 27 ? -2.238 14.617 10.828 1 92 27 TYR B C 1
ATOM 1427 O O . TYR B 1 27 ? -1.553 14.727 11.844 1 92 27 TYR B O 1
ATOM 1435 N N . SER B 1 28 ? -3.459 15.117 10.672 1 89.19 28 SER B N 1
ATOM 1436 C CA . SER B 1 28 ? -4.098 15.867 11.75 1 89.19 28 SER B CA 1
ATOM 1437 C C . SER B 1 28 ? -4.828 14.938 12.711 1 89.19 28 SER B C 1
ATOM 1439 O O . SER B 1 28 ? -4.949 15.234 13.898 1 89.19 28 SER B O 1
ATOM 1441 N N . GLU B 1 29 ? -5.406 13.867 12.234 1 91.88 29 GLU B N 1
ATOM 1442 C CA . GLU B 1 29 ? -6.188 12.914 13.016 1 91.88 29 GLU B CA 1
ATOM 1443 C C . GLU B 1 29 ? -6.055 11.5 12.445 1 91.88 29 GLU B C 1
ATOM 1445 O O . GLU B 1 29 ? -5.699 11.32 11.281 1 91.88 29 GLU B O 1
ATOM 1450 N N . VAL B 1 30 ? -6.234 10.594 13.383 1 94.94 30 VAL B N 1
ATOM 1451 C CA . VAL B 1 30 ? -6.266 9.188 13 1 94.94 30 VAL B CA 1
ATOM 1452 C C . VAL B 1 30 ? -7.699 8.664 13.078 1 94.94 30 VAL B C 1
ATOM 1454 O O . VAL B 1 30 ? -8.32 8.703 14.141 1 94.94 30 VAL B O 1
ATOM 1457 N N . MET B 1 31 ? -8.203 8.297 11.953 1 96.94 31 MET B N 1
ATOM 1458 C CA . MET B 1 31 ? -9.562 7.754 11.883 1 96.94 31 MET B CA 1
ATOM 1459 C C . MET B 1 31 ? -9.539 6.23 11.914 1 96.94 31 MET B C 1
ATOM 1461 O O . MET B 1 31 ? -8.93 5.594 11.055 1 96.94 31 MET B O 1
ATOM 1465 N N . ASP B 1 32 ? -10.25 5.684 12.867 1 97.62 32 ASP B N 1
ATOM 1466 C CA . ASP B 1 32 ? -10.305 4.227 12.938 1 97.62 32 ASP B CA 1
ATOM 1467 C C . ASP B 1 32 ? -11.438 3.676 12.07 1 97.62 32 ASP B C 1
ATOM 1469 O O . ASP B 1 32 ? -12.195 4.441 11.469 1 97.62 32 ASP B O 1
ATOM 1473 N N . ILE B 1 33 ? -11.539 2.441 12.07 1 97.25 33 ILE B N 1
ATOM 1474 C CA . ILE B 1 33 ? -12.445 1.769 11.141 1 97.25 33 ILE B CA 1
ATOM 1475 C C . ILE B 1 33 ? -13.891 2.109 11.5 1 97.25 33 ILE B C 1
ATOM 1477 O O . ILE B 1 33 ? -14.734 2.25 10.609 1 97.25 33 ILE B O 1
ATOM 1481 N N . ASN B 1 34 ? -14.25 2.273 12.766 1 97.5 34 ASN B N 1
ATOM 1482 C CA . ASN B 1 34 ? -15.617 2.598 13.156 1 97.5 34 ASN B CA 1
ATOM 1483 C C . ASN B 1 34 ? -16.016 4.004 12.719 1 97.5 34 ASN B C 1
ATOM 1485 O O . ASN B 1 34 ? -17.094 4.207 12.156 1 97.5 34 ASN B O 1
ATOM 1489 N N . ARG B 1 35 ? -15.141 4.906 12.969 1 96.62 35 ARG B N 1
ATOM 1490 C CA . ARG B 1 35 ? -15.391 6.277 12.547 1 96.62 35 ARG B CA 1
ATOM 1491 C C . ARG B 1 35 ? -15.438 6.375 11.023 1 96.62 35 ARG B C 1
ATOM 1493 O O . ARG B 1 35 ? -16.266 7.113 10.469 1 96.62 35 ARG B O 1
ATOM 1500 N N . PHE B 1 36 ? -14.57 5.66 10.406 1 97.56 36 PHE B N 1
ATOM 1501 C CA . PHE B 1 36 ? -14.547 5.652 8.945 1 97.56 36 PHE B CA 1
ATOM 1502 C C . PHE B 1 36 ? -15.852 5.082 8.391 1 97.56 36 PHE B C 1
ATOM 1504 O O . PHE B 1 36 ? -16.438 5.652 7.477 1 97.56 36 PHE B O 1
ATOM 1511 N N . ALA B 1 37 ? -16.281 3.971 8.961 1 97.62 37 ALA B N 1
ATOM 1512 C CA . ALA B 1 37 ? -17.531 3.35 8.547 1 97.62 37 ALA B CA 1
ATOM 1513 C C . ALA B 1 37 ? -18.703 4.293 8.766 1 97.62 37 ALA B C 1
ATOM 1515 O O . ALA B 1 37 ? -19.625 4.348 7.945 1 97.62 37 ALA B O 1
ATOM 1516 N N . GLU B 1 38 ? -18.688 4.992 9.867 1 96.69 38 GLU B N 1
ATOM 1517 C CA . GLU B 1 38 ? -19.719 5.996 10.133 1 96.69 38 GLU B CA 1
ATOM 1518 C C . GLU B 1 38 ? -19.703 7.086 9.07 1 96.69 38 GLU B C 1
ATOM 1520 O O . GLU B 1 38 ? -20.75 7.547 8.633 1 96.69 38 GLU B O 1
ATOM 1525 N N . HIS B 1 39 ? -18.562 7.48 8.719 1 96.12 39 HIS B N 1
ATOM 1526 C CA . HIS B 1 39 ? -18.422 8.477 7.664 1 96.12 39 HIS B CA 1
ATOM 1527 C C . HIS B 1 39 ? -19.031 7.984 6.355 1 96.12 39 HIS B C 1
ATOM 1529 O O . HIS B 1 39 ? -19.766 8.719 5.695 1 96.12 39 HIS B O 1
ATOM 1535 N N . ILE B 1 40 ? -18.703 6.789 5.961 1 96.12 40 ILE B N 1
ATOM 1536 C CA . ILE B 1 40 ? -19.266 6.215 4.742 1 96.12 40 ILE B CA 1
ATOM 1537 C C . ILE B 1 40 ? -20.781 6.207 4.832 1 96.12 40 ILE B C 1
ATOM 1539 O O . ILE B 1 40 ? -21.469 6.629 3.898 1 96.12 40 ILE B O 1
ATOM 1543 N N . ALA B 1 41 ? -21.266 5.734 5.953 1 95.62 41 ALA B N 1
ATOM 1544 C CA . ALA B 1 41 ? -22.703 5.605 6.156 1 95.62 41 ALA B CA 1
ATOM 1545 C C . ALA B 1 41 ? -23.391 6.965 6.066 1 95.62 41 ALA B C 1
ATOM 1547 O O . ALA B 1 41 ? -24.562 7.055 5.664 1 95.62 41 ALA B O 1
ATOM 1548 N N . SER B 1 42 ? -22.703 7.957 6.379 1 92.81 42 SER B N 1
ATOM 1549 C CA . SER B 1 42 ? -23.281 9.297 6.422 1 92.81 42 SER B CA 1
ATOM 1550 C C . SER B 1 42 ? -23.344 9.914 5.031 1 92.81 42 SER B C 1
ATOM 1552 O O . SER B 1 42 ? -23.984 10.953 4.836 1 92.81 42 SER B O 1
ATOM 1554 N N . HIS B 1 43 ? -22.75 9.344 4.004 1 88.31 43 HIS B N 1
ATOM 1555 C CA . HIS B 1 43 ? -22.734 9.859 2.641 1 88.31 43 HIS B CA 1
ATOM 1556 C C . HIS B 1 43 ? -23.938 9.383 1.856 1 88.31 43 HIS B C 1
ATOM 1558 O O . HIS B 1 43 ? -23.875 9.211 0.636 1 88.31 43 HIS B O 1
ATOM 1564 N N . GLY B 1 44 ? -24.969 9.125 2.572 1 82.75 44 GLY B N 1
ATOM 1565 C CA . GLY B 1 44 ? -26.25 8.867 1.911 1 82.75 44 GLY B CA 1
ATOM 1566 C C . GLY B 1 44 ? -26.375 7.449 1.391 1 82.75 44 GLY B C 1
ATOM 1567 O O . GLY B 1 44 ? -27.031 7.207 0.376 1 82.75 44 GLY B O 1
ATOM 1568 N N . CYS B 1 45 ? -25.703 6.539 1.978 1 84.19 45 CYS B N 1
ATOM 1569 C CA . CYS B 1 45 ? -25.875 5.172 1.5 1 84.19 45 CYS B CA 1
ATOM 1570 C C . CYS B 1 45 ? -26.875 4.418 2.357 1 84.19 45 CYS B C 1
ATOM 1572 O O . CYS B 1 45 ? -27.375 4.945 3.355 1 84.19 45 CYS B O 1
ATOM 1574 N N . VAL B 1 46 ? -27.266 3.168 1.906 1 92.81 46 VAL B N 1
ATOM 1575 C CA . VAL B 1 46 ? -28.297 2.367 2.568 1 92.81 46 VAL B CA 1
ATOM 1576 C C . VAL B 1 46 ? -27.641 1.454 3.607 1 92.81 46 VAL B C 1
ATOM 1578 O O . VAL B 1 46 ? -28.344 0.759 4.352 1 92.81 46 VAL B O 1
ATOM 1581 N N . TYR B 1 47 ? -26.375 1.485 3.699 1 95.88 47 TYR B N 1
ATOM 1582 C CA . TYR B 1 47 ? -25.688 0.544 4.57 1 95.88 47 TYR B CA 1
ATOM 1583 C C . TYR B 1 47 ? -25.391 1.168 5.93 1 95.88 47 TYR B C 1
ATOM 1585 O O . TYR B 1 47 ? -25.078 2.355 6.023 1 95.88 47 TYR B O 1
ATOM 1593 N N . LYS B 1 48 ? -25.469 0.332 6.891 1 95.69 48 LYS B N 1
ATOM 1594 C CA . LYS B 1 48 ? -25.188 0.764 8.25 1 95.69 48 LYS B CA 1
ATOM 1595 C C . LYS B 1 48 ? -23.719 0.534 8.609 1 95.69 48 LYS B C 1
ATOM 1597 O O . LYS B 1 48 ? -23.047 -0.3 7.992 1 95.69 48 LYS B O 1
ATOM 1602 N N . ARG B 1 49 ? -23.359 1.228 9.656 1 96.44 49 ARG B N 1
ATOM 1603 C CA . ARG B 1 49 ? -21.984 1.146 10.141 1 96.44 49 ARG B CA 1
ATOM 1604 C C . ARG B 1 49 ? -21.562 -0.304 10.359 1 96.44 49 ARG B C 1
ATOM 1606 O O . ARG B 1 49 ? -20.484 -0.712 9.938 1 96.44 49 ARG B O 1
ATOM 1613 N N . ALA B 1 50 ? -22.406 -1.028 10.984 1 95.56 50 ALA B N 1
ATOM 1614 C CA . ALA B 1 50 ? -22.094 -2.414 11.32 1 95.56 50 ALA B CA 1
ATOM 1615 C C . ALA B 1 50 ? -21.844 -3.248 10.07 1 95.56 50 ALA B C 1
ATOM 1617 O O . ALA B 1 50 ? -20.969 -4.105 10.047 1 95.56 50 ALA B O 1
ATOM 1618 N N . ASP B 1 51 ? -22.609 -3.07 9.023 1 95.31 51 ASP B N 1
ATOM 1619 C CA . ASP B 1 51 ? -22.453 -3.787 7.758 1 95.31 51 ASP B CA 1
ATOM 1620 C C . ASP B 1 51 ? -21.125 -3.441 7.09 1 95.31 51 ASP B C 1
ATOM 1622 O O . ASP B 1 51 ? -20.422 -4.328 6.598 1 95.31 51 ASP B O 1
ATOM 1626 N N . ILE B 1 52 ? -20.781 -2.162 7.102 1 96.88 52 ILE B N 1
ATOM 1627 C CA . ILE B 1 52 ? -19.562 -1.676 6.449 1 96.88 52 ILE B CA 1
ATOM 1628 C C . ILE B 1 52 ? -18.328 -2.27 7.137 1 96.88 52 ILE B C 1
ATOM 1630 O O . ILE B 1 52 ? -17.438 -2.805 6.473 1 96.88 52 ILE B O 1
ATOM 1634 N N . VAL B 1 53 ? -18.375 -2.295 8.43 1 96.62 53 VAL B N 1
ATOM 1635 C CA . VAL B 1 53 ? -17.266 -2.861 9.188 1 96.62 53 VAL B CA 1
ATOM 1636 C C . VAL B 1 53 ? -17.156 -4.359 8.922 1 96.62 53 VAL B C 1
ATOM 1638 O O . VAL B 1 53 ? -16.062 -4.891 8.719 1 96.62 53 VAL B O 1
ATOM 1641 N N . ALA B 1 54 ? -18.203 -4.98 8.906 1 96.06 54 ALA B N 1
ATOM 1642 C CA . ALA B 1 54 ? -18.234 -6.422 8.672 1 96.06 54 ALA B CA 1
ATOM 1643 C C . ALA B 1 54 ? -17.641 -6.77 7.309 1 96.06 54 ALA B C 1
ATOM 1645 O O . ALA B 1 54 ? -16.781 -7.656 7.203 1 96.06 54 ALA B O 1
ATOM 1646 N N . ILE B 1 55 ? -18.047 -6.086 6.328 1 96.19 55 ILE B N 1
ATOM 1647 C CA . ILE B 1 55 ? -17.609 -6.375 4.965 1 96.19 55 ILE B CA 1
ATOM 1648 C C . ILE B 1 55 ? -16.125 -6.082 4.82 1 96.19 55 ILE B C 1
ATOM 1650 O O . ILE B 1 55 ? -15.391 -6.867 4.219 1 96.19 55 ILE B O 1
ATOM 1654 N N . LEU B 1 56 ? -15.617 -4.977 5.352 1 96.25 56 LEU B N 1
ATOM 1655 C CA . LEU B 1 56 ? -14.195 -4.648 5.285 1 96.25 56 LEU B CA 1
ATOM 1656 C C . LEU B 1 56 ? -13.359 -5.695 6.016 1 96.25 56 LEU B C 1
ATOM 1658 O O . LEU B 1 56 ? -12.289 -6.082 5.547 1 96.25 56 LEU B O 1
ATOM 1662 N N . THR B 1 57 ? -13.938 -6.18 7.074 1 94.75 57 THR B N 1
ATOM 1663 C CA . THR B 1 57 ? -13.25 -7.199 7.855 1 94.75 57 THR B CA 1
ATOM 1664 C C . THR B 1 57 ? -13.234 -8.531 7.113 1 94.75 57 THR B C 1
ATOM 1666 O O . THR B 1 57 ? -12.195 -9.203 7.047 1 94.75 57 THR B O 1
ATOM 1669 N N . MET B 1 58 ? -14.312 -8.914 6.566 1 95.31 58 MET B N 1
ATOM 1670 C CA . MET B 1 58 ? -14.398 -10.156 5.797 1 95.31 58 MET B CA 1
ATOM 1671 C C . MET B 1 58 ? -13.492 -10.094 4.57 1 95.31 58 MET B C 1
ATOM 1673 O O . MET B 1 58 ? -12.898 -11.094 4.176 1 95.31 58 MET B O 1
ATOM 1677 N N . ALA B 1 59 ? -13.43 -8.906 3.986 1 96.19 59 ALA B N 1
ATOM 1678 C CA . ALA B 1 59 ? -12.578 -8.734 2.814 1 96.19 59 ALA B CA 1
ATOM 1679 C C . ALA B 1 59 ? -11.125 -9.07 3.141 1 96.19 59 ALA B C 1
ATOM 1681 O O . ALA B 1 59 ? -10.43 -9.695 2.332 1 96.19 59 ALA B O 1
ATOM 1682 N N . VAL B 1 60 ? -10.672 -8.766 4.332 1 95.75 60 VAL B N 1
ATOM 1683 C CA . VAL B 1 60 ? -9.297 -9.008 4.738 1 95.75 60 VAL B CA 1
ATOM 1684 C C . VAL B 1 60 ? -9.016 -10.508 4.742 1 95.75 60 VAL B C 1
ATOM 1686 O O . VAL B 1 60 ? -8 -10.961 4.199 1 95.75 60 VAL B O 1
ATOM 1689 N N . ASP B 1 61 ? -9.891 -11.25 5.309 1 94.38 61 ASP B N 1
ATOM 1690 C CA . ASP B 1 61 ? -9.719 -12.695 5.402 1 94.38 61 ASP B CA 1
ATOM 1691 C C . ASP B 1 61 ? -9.703 -13.336 4.016 1 94.38 61 ASP B C 1
ATOM 1693 O O . ASP B 1 61 ? -8.875 -14.203 3.738 1 94.38 61 ASP B O 1
ATOM 1697 N N . CYS B 1 62 ? -10.586 -12.898 3.246 1 96.06 62 CYS B N 1
ATOM 1698 C CA . CYS B 1 62 ? -10.664 -13.43 1.89 1 96.06 62 CYS B CA 1
ATOM 1699 C C . CYS B 1 62 ? -9.445 -13.031 1.072 1 96.06 62 CYS B C 1
ATOM 1701 O O . CYS B 1 62 ? -8.945 -13.812 0.263 1 96.06 62 CYS B O 1
ATOM 1703 N N . MET B 1 63 ? -8.953 -11.82 1.272 1 97 63 MET B N 1
ATOM 1704 C CA . MET B 1 63 ? -7.746 -11.375 0.588 1 97 63 MET B CA 1
ATOM 1705 C C . MET B 1 63 ? -6.555 -12.25 0.96 1 97 63 MET B C 1
ATOM 1707 O O . MET B 1 63 ? -5.793 -12.672 0.088 1 97 63 MET B O 1
ATOM 1711 N N . ARG B 1 64 ? -6.48 -12.445 2.217 1 95.81 64 ARG B N 1
ATOM 1712 C CA . ARG B 1 64 ? -5.387 -13.281 2.699 1 95.81 64 ARG B CA 1
ATOM 1713 C C . ARG B 1 64 ? -5.41 -14.648 2.027 1 95.81 64 ARG B C 1
ATOM 1715 O O . ARG B 1 64 ? -4.379 -15.133 1.548 1 95.81 64 ARG B O 1
ATOM 1722 N N . GLU B 1 65 ? -6.57 -15.234 1.992 1 94.69 65 GLU B N 1
ATOM 1723 C CA . GLU B 1 65 ? -6.75 -16.547 1.383 1 94.69 65 GLU B CA 1
ATOM 1724 C C . GLU B 1 65 ? -6.367 -16.531 -0.094 1 94.69 65 GLU B C 1
ATOM 1726 O O . GLU B 1 65 ? -5.605 -17.375 -0.554 1 94.69 65 GLU B O 1
ATOM 1731 N N . GLN B 1 66 ? -6.906 -15.555 -0.802 1 95 66 GLN B N 1
ATOM 1732 C CA . GLN B 1 66 ? -6.688 -15.477 -2.242 1 95 66 GLN B CA 1
ATOM 1733 C C . GLN B 1 66 ? -5.223 -15.188 -2.559 1 95 66 GLN B C 1
ATOM 1735 O O . GLN B 1 66 ? -4.668 -15.742 -3.51 1 95 66 GLN B O 1
ATOM 1740 N N . LEU B 1 67 ? -4.578 -14.367 -1.807 1 96.5 67 LEU B N 1
ATOM 1741 C CA . LEU B 1 67 ? -3.174 -14.031 -2.018 1 96.5 67 LEU B CA 1
ATOM 1742 C C . LEU B 1 67 ? -2.277 -15.234 -1.754 1 96.5 67 LEU B C 1
ATOM 1744 O O . LEU B 1 67 ? -1.357 -15.516 -2.527 1 96.5 67 LEU B O 1
ATOM 1748 N N . LEU B 1 68 ? -2.619 -15.977 -0.715 1 95.19 68 LEU B N 1
ATOM 1749 C CA . LEU B 1 68 ? -1.859 -17.188 -0.421 1 95.19 68 LEU B CA 1
ATOM 1750 C C . LEU B 1 68 ? -2.113 -18.25 -1.477 1 95.19 68 LEU B C 1
ATOM 1752 O O . LEU B 1 68 ? -1.315 -19.188 -1.629 1 95.19 68 LEU B O 1
ATOM 1756 N N . GLY B 1 69 ? -3.234 -18.078 -2.16 1 93.69 69 GLY B N 1
ATOM 1757 C CA . GLY B 1 69 ? -3.545 -18.969 -3.275 1 93.69 69 GLY B CA 1
ATOM 1758 C C . GLY B 1 69 ? -2.832 -18.578 -4.559 1 93.69 69 GLY B C 1
ATOM 1759 O O . GLY B 1 69 ? -3.016 -19.219 -5.594 1 93.69 69 GLY B O 1
ATOM 1760 N N . GLY B 1 70 ? -2.115 -17.469 -4.496 1 93.19 70 GLY B N 1
ATOM 1761 C CA . GLY B 1 70 ? -1.299 -17.094 -5.637 1 93.19 70 GLY B CA 1
ATOM 1762 C C . GLY B 1 70 ? -2.004 -16.141 -6.59 1 93.19 70 GLY B C 1
ATOM 1763 O O . GLY B 1 70 ? -1.601 -16 -7.746 1 93.19 70 GLY B O 1
ATOM 1764 N N . GLN B 1 71 ? -3.051 -15.531 -6.176 1 94.94 71 GLN B N 1
ATOM 1765 C CA . GLN B 1 71 ? -3.812 -14.648 -7.051 1 94.94 71 GLN B CA 1
ATOM 1766 C C . GLN B 1 71 ? -3.461 -13.188 -6.793 1 94.94 71 GLN B C 1
ATOM 1768 O O . GLN B 1 71 ? -3.119 -12.812 -5.672 1 94.94 71 GLN B O 1
ATOM 1773 N N . LYS B 1 72 ? -3.508 -12.469 -7.855 1 97.69 72 LYS B N 1
ATOM 1774 C CA . LYS B 1 72 ? -3.557 -11.016 -7.738 1 97.69 72 LYS B CA 1
ATOM 1775 C C . LYS B 1 72 ? -4.996 -10.516 -7.648 1 97.69 72 LYS B C 1
ATOM 1777 O O . LYS B 1 72 ? -5.879 -11.023 -8.352 1 97.69 72 LYS B O 1
ATOM 1782 N N . ILE B 1 73 ? -5.207 -9.539 -6.762 1 98.19 73 ILE B N 1
ATOM 1783 C CA . ILE B 1 73 ? -6.551 -9 -6.578 1 98.19 73 ILE B CA 1
ATOM 1784 C C . ILE B 1 73 ? -6.605 -7.57 -7.113 1 98.19 73 ILE B C 1
ATOM 1786 O O . ILE B 1 73 ? -5.836 -6.711 -6.684 1 98.19 73 ILE B O 1
ATOM 1790 N N . GLN B 1 74 ? -7.527 -7.398 -8.07 1 98.12 74 GLN B N 1
ATOM 1791 C CA . GLN B 1 74 ? -7.738 -6.07 -8.633 1 98.12 74 GLN B CA 1
ATOM 1792 C C . GLN B 1 74 ? -9.086 -5.496 -8.211 1 98.12 74 GLN B C 1
ATOM 1794 O O . GLN B 1 74 ? -10.133 -5.918 -8.711 1 98.12 74 GLN B O 1
ATOM 1799 N N . LEU B 1 75 ? -9.016 -4.488 -7.402 1 97.38 75 LEU B N 1
ATOM 1800 C CA . LEU B 1 75 ? -10.242 -3.943 -6.836 1 97.38 75 LEU B CA 1
ATOM 1801 C C . LEU B 1 75 ? -10.578 -2.596 -7.465 1 97.38 75 LEU B C 1
ATOM 1803 O O . LEU B 1 75 ? -11.008 -1.67 -6.77 1 97.38 75 LEU B O 1
ATOM 1807 N N . GLY B 1 76 ? -10.266 -2.49 -8.695 1 94.19 76 GLY B N 1
ATOM 1808 C CA . GLY B 1 76 ? -10.625 -1.28 -9.414 1 94.19 76 GLY B CA 1
ATOM 1809 C C . GLY B 1 76 ? -9.938 -0.039 -8.875 1 94.19 76 GLY B C 1
ATOM 1810 O O . GLY B 1 76 ? -8.711 -0.003 -8.75 1 94.19 76 GLY B O 1
ATOM 1811 N N . ASP B 1 77 ? -10.805 0.929 -8.469 1 95.25 77 ASP B N 1
ATOM 1812 C CA . ASP B 1 77 ? -10.328 2.238 -8.039 1 95.25 77 ASP B CA 1
ATOM 1813 C C . ASP B 1 77 ? -9.578 2.141 -6.715 1 95.25 77 ASP B C 1
ATOM 1815 O O . ASP B 1 77 ? -8.805 3.033 -6.363 1 95.25 77 ASP B O 1
ATOM 1819 N N . LEU B 1 78 ? -9.883 1.151 -6.008 1 96.06 78 LEU B N 1
ATOM 1820 C CA . LEU B 1 78 ? -9.164 0.992 -4.746 1 96.06 78 LEU B CA 1
ATOM 1821 C C . LEU B 1 78 ? -7.703 0.632 -4.992 1 96.06 78 LEU B C 1
ATOM 1823 O O . LEU B 1 78 ? -6.805 1.187 -4.352 1 96.06 78 LEU B O 1
ATOM 1827 N N . GLY B 1 79 ? -7.516 -0.305 -5.984 1 97.56 79 GLY B N 1
ATOM 1828 C CA . GLY B 1 79 ? -6.148 -0.688 -6.305 1 97.56 79 GLY B CA 1
ATOM 1829 C C . GLY B 1 79 ? -5.938 -2.189 -6.324 1 97.56 79 GLY B C 1
ATOM 1830 O O . GLY B 1 79 ? -6.898 -2.957 -6.254 1 97.56 79 GLY B O 1
ATOM 1831 N N . ASP B 1 80 ? -4.695 -2.525 -6.465 1 98.06 80 ASP B N 1
ATOM 1832 C CA . ASP B 1 80 ? -4.34 -3.93 -6.641 1 98.06 80 ASP B CA 1
ATOM 1833 C C . ASP B 1 80 ? -3.529 -4.441 -5.449 1 98.06 80 ASP B C 1
ATOM 1835 O O . ASP B 1 80 ? -2.662 -3.734 -4.934 1 98.06 80 ASP B O 1
ATOM 1839 N N . PHE B 1 81 ? -3.805 -5.672 -5.066 1 98.19 81 PHE B N 1
ATOM 1840 C CA . PHE B 1 81 ? -3.047 -6.367 -4.031 1 98.19 81 PHE B CA 1
ATOM 1841 C C . PHE B 1 81 ? -2.35 -7.594 -4.602 1 98.19 81 PHE B C 1
ATOM 1843 O O . PHE B 1 81 ? -2.953 -8.367 -5.352 1 98.19 81 PHE B O 1
ATOM 1850 N N . SER B 1 82 ? -1.118 -7.742 -4.258 1 97.5 82 SER B N 1
ATOM 1851 C CA . SER B 1 82 ? -0.349 -8.883 -4.73 1 97.5 82 SER B CA 1
ATOM 1852 C C . SER B 1 82 ? 0.735 -9.273 -3.732 1 97.5 82 SER B C 1
ATOM 1854 O O . SER B 1 82 ? 0.985 -8.555 -2.766 1 97.5 82 SER B O 1
ATOM 1856 N N . ILE B 1 83 ? 1.366 -10.406 -4.031 1 96.56 83 ILE B N 1
ATOM 1857 C CA . ILE B 1 83 ? 2.412 -10.914 -3.15 1 96.56 83 ILE B CA 1
ATOM 1858 C C . ILE B 1 83 ? 3.781 -10.68 -3.789 1 96.56 83 ILE B C 1
ATOM 1860 O O . ILE B 1 83 ? 3.936 -10.82 -5.004 1 96.56 83 ILE B O 1
ATOM 1864 N N . SER B 1 84 ? 4.684 -10.289 -2.994 1 96.19 84 SER B N 1
ATOM 1865 C CA . SER B 1 84 ? 6.086 -10.289 -3.398 1 96.19 84 SER B CA 1
ATOM 1866 C C . SER B 1 84 ? 6.934 -11.117 -2.436 1 96.19 84 SER B C 1
ATOM 1868 O O . SER B 1 84 ? 6.566 -11.297 -1.273 1 96.19 84 SER B O 1
ATOM 1870 N N . ILE B 1 85 ? 8.055 -11.617 -2.936 1 94.31 85 ILE B N 1
ATOM 1871 C CA . ILE B 1 85 ? 8.922 -12.492 -2.158 1 94.31 85 ILE B CA 1
ATOM 1872 C C . ILE B 1 85 ? 10.25 -11.789 -1.883 1 94.31 85 ILE B C 1
ATOM 1874 O O . ILE B 1 85 ? 10.922 -11.328 -2.811 1 94.31 85 ILE B O 1
ATOM 1878 N N . ASN B 1 86 ? 10.469 -11.633 -0.666 1 93.75 86 ASN B N 1
ATOM 1879 C CA . ASN B 1 86 ? 11.805 -11.227 -0.233 1 93.75 86 ASN B CA 1
ATOM 1880 C C . ASN B 1 86 ? 12.688 -12.43 0.056 1 93.75 86 ASN B C 1
ATOM 1882 O O . ASN B 1 86 ? 12.375 -13.242 0.93 1 93.75 86 ASN B O 1
ATOM 1886 N N . SER B 1 87 ? 13.773 -12.578 -0.653 1 91.06 87 SER B N 1
ATOM 1887 C CA . SER B 1 87 ? 14.602 -13.766 -0.524 1 91.06 87 SER B CA 1
ATOM 1888 C C . SER B 1 87 ? 16.078 -13.406 -0.491 1 91.06 87 SER B C 1
ATOM 1890 O O . SER B 1 87 ? 16.469 -12.289 -0.846 1 91.06 87 SER B O 1
ATOM 1892 N N . ILE B 1 88 ? 16.844 -14.367 0.034 1 91.19 88 ILE B N 1
ATOM 1893 C CA . ILE B 1 88 ? 18.297 -14.281 -0.062 1 91.19 88 ILE B CA 1
ATOM 1894 C C . ILE B 1 88 ? 18.781 -14.984 -1.331 1 91.19 88 ILE B C 1
ATOM 1896 O O . ILE B 1 88 ? 18.156 -15.953 -1.777 1 91.19 88 ILE B O 1
ATOM 1900 N N . GLY B 1 89 ? 19.812 -14.359 -1.859 1 89.25 89 GLY B N 1
ATOM 1901 C CA . GLY B 1 89 ? 20.344 -14.922 -3.096 1 89.25 89 GLY B CA 1
ATOM 1902 C C . GLY B 1 89 ? 21 -16.266 -2.908 1 89.25 89 GLY B C 1
ATOM 1903 O O . GLY B 1 89 ? 21.719 -16.484 -1.929 1 89.25 89 GLY B O 1
ATOM 1904 N N . ALA B 1 90 ? 20.625 -17.188 -3.795 1 90.81 90 ALA B N 1
ATOM 1905 C CA . ALA B 1 90 ? 21.328 -18.469 -3.881 1 90.81 90 ALA B CA 1
ATOM 1906 C C . ALA B 1 90 ? 22.406 -18.438 -4.965 1 90.81 90 ALA B C 1
ATOM 1908 O O . ALA B 1 90 ? 22.344 -17.609 -5.879 1 90.81 90 ALA B O 1
ATOM 1909 N N . GLU B 1 91 ? 23.359 -19.312 -4.844 1 88.44 91 GLU B N 1
ATOM 1910 C CA . GLU B 1 91 ? 24.469 -19.328 -5.793 1 88.44 91 GLU B CA 1
ATOM 1911 C C . GLU B 1 91 ? 24 -19.766 -7.18 1 88.44 91 GLU B C 1
ATOM 1913 O O . GLU B 1 91 ? 24.547 -19.297 -8.188 1 88.44 91 GLU B O 1
ATOM 1918 N N . SER B 1 92 ? 23.125 -20.688 -7.176 1 87.31 92 SER B N 1
ATOM 1919 C CA . SER B 1 92 ? 22.578 -21.156 -8.445 1 87.31 92 SER B CA 1
ATOM 1920 C C . SER B 1 92 ? 21.078 -21.406 -8.344 1 87.31 92 SER B C 1
ATOM 1922 O O . SER B 1 92 ? 20.531 -21.531 -7.246 1 87.31 92 SER B O 1
ATOM 1924 N N . ALA B 1 93 ? 20.469 -21.453 -9.547 1 86.25 93 ALA B N 1
ATOM 1925 C CA . ALA B 1 93 ? 19.047 -21.734 -9.609 1 86.25 93 ALA B CA 1
ATOM 1926 C C . ALA B 1 93 ? 18.734 -23.109 -9.016 1 86.25 93 ALA B C 1
ATOM 1928 O O . ALA B 1 93 ? 17.703 -23.297 -8.367 1 86.25 93 ALA B O 1
ATOM 1929 N N . ALA B 1 94 ? 19.578 -24.062 -9.227 1 87.81 94 ALA B N 1
ATOM 1930 C CA . ALA B 1 94 ? 19.391 -25.438 -8.75 1 87.81 94 ALA B CA 1
ATOM 1931 C C . ALA B 1 94 ? 19.453 -25.5 -7.23 1 87.81 94 ALA B C 1
ATOM 1933 O O . ALA B 1 94 ? 18.828 -26.375 -6.613 1 87.81 94 ALA B O 1
ATOM 1934 N N . ASP B 1 95 ? 20.109 -24.547 -6.656 1 88.81 95 ASP B N 1
ATOM 1935 C CA . ASP B 1 95 ? 20.328 -24.547 -5.215 1 88.81 95 ASP B CA 1
ATOM 1936 C C . ASP B 1 95 ? 19.219 -23.781 -4.488 1 88.81 95 ASP B C 1
ATOM 1938 O O . ASP B 1 95 ? 19.172 -23.766 -3.258 1 88.81 95 ASP B O 1
ATOM 1942 N N . TYR B 1 96 ? 18.406 -23.203 -5.25 1 91.31 96 TYR B N 1
ATOM 1943 C CA . TYR B 1 96 ? 17.406 -22.359 -4.602 1 91.31 96 TYR B CA 1
ATOM 1944 C C . TYR B 1 96 ? 16.344 -23.219 -3.908 1 91.31 96 TYR B C 1
ATOM 1946 O O . TYR B 1 96 ? 15.766 -24.109 -4.523 1 91.31 96 TYR B O 1
ATOM 1954 N N . ASN B 1 97 ? 16.203 -23 -2.646 1 90.19 97 ASN B N 1
ATOM 1955 C CA . ASN B 1 97 ? 15.195 -23.625 -1.802 1 90.19 97 ASN B CA 1
ATOM 1956 C C . ASN B 1 97 ? 14.383 -22.594 -1.03 1 90.19 97 ASN B C 1
ATOM 1958 O O . ASN B 1 97 ? 14.922 -21.891 -0.179 1 90.19 97 ASN B O 1
ATOM 1962 N N . PRO B 1 98 ? 13.109 -22.578 -1.327 1 89.62 98 PRO B N 1
ATOM 1963 C CA . PRO B 1 98 ? 12.281 -21.562 -0.682 1 89.62 98 PRO B CA 1
ATOM 1964 C C . PRO B 1 98 ? 12.32 -21.641 0.842 1 89.62 98 PRO B C 1
ATOM 1966 O O . PRO B 1 98 ? 12.258 -20.625 1.525 1 89.62 98 PRO B O 1
ATOM 1969 N N . ALA B 1 99 ? 12.414 -22.859 1.372 1 88.88 99 ALA B N 1
ATOM 1970 C CA . ALA B 1 99 ? 12.422 -23.031 2.822 1 88.88 99 ALA B CA 1
ATOM 1971 C C . ALA B 1 99 ? 13.641 -22.375 3.451 1 88.88 99 ALA B C 1
ATOM 1973 O O . ALA B 1 99 ? 13.617 -21.984 4.621 1 88.88 99 ALA B O 1
ATOM 1974 N N . ILE B 1 100 ? 14.625 -22.203 2.689 1 89.5 100 ILE B N 1
ATOM 1975 C CA . ILE B 1 100 ? 15.891 -21.688 3.195 1 89.5 100 ILE B CA 1
ATOM 1976 C C . ILE B 1 100 ? 16.078 -20.234 2.742 1 89.5 100 ILE B C 1
ATOM 1978 O O . ILE B 1 100 ? 16.547 -19.391 3.508 1 89.5 100 ILE B O 1
ATOM 1982 N N . HIS B 1 101 ? 15.633 -19.969 1.544 1 93.5 101 HIS B N 1
ATOM 1983 C CA . HIS B 1 101 ? 16.062 -18.734 0.91 1 93.5 101 HIS B CA 1
ATOM 1984 C C . HIS B 1 101 ? 14.984 -17.656 0.996 1 93.5 101 HIS B C 1
ATOM 1986 O O . HIS B 1 101 ? 15.266 -16.469 0.812 1 93.5 101 HIS B O 1
ATOM 1992 N N . VAL B 1 102 ? 13.727 -18.047 1.237 1 91.5 102 VAL B N 1
ATOM 1993 C CA . VAL B 1 102 ? 12.68 -17.031 1.368 1 91.5 102 VAL B CA 1
ATOM 1994 C C . VAL B 1 102 ? 12.711 -16.438 2.771 1 91.5 102 VAL B C 1
ATOM 1996 O O . VAL B 1 102 ? 12.625 -17.172 3.766 1 91.5 102 VAL B O 1
ATOM 1999 N N . ARG B 1 103 ? 12.875 -15.172 2.857 1 92.44 103 ARG B N 1
ATOM 2000 C CA . ARG B 1 103 ? 12.93 -14.469 4.137 1 92.44 103 ARG B CA 1
ATOM 2001 C C . ARG B 1 103 ? 11.539 -14.008 4.566 1 92.44 103 ARG B C 1
ATOM 2003 O O . ARG B 1 103 ? 11.164 -14.156 5.73 1 92.44 103 ARG B O 1
ATOM 2010 N N . LYS B 1 104 ? 10.875 -13.43 3.605 1 95 104 LYS B N 1
ATOM 2011 C CA . LYS B 1 104 ? 9.586 -12.828 3.941 1 95 104 LYS B CA 1
ATOM 2012 C C . LYS B 1 104 ? 8.688 -12.734 2.711 1 95 104 LYS B C 1
ATOM 2014 O O . LYS B 1 104 ? 9.164 -12.469 1.605 1 95 104 LYS B O 1
ATOM 2019 N N . LEU B 1 105 ? 7.445 -13.039 2.982 1 95.06 105 LEU B N 1
ATOM 2020 C CA . LEU B 1 105 ? 6.418 -12.711 1.998 1 95.06 105 LEU B CA 1
ATOM 2021 C C . LEU B 1 105 ? 5.762 -11.375 2.324 1 95.06 105 LEU B C 1
ATOM 2023 O O . LEU B 1 105 ? 5.402 -11.117 3.477 1 95.06 105 LEU B O 1
ATOM 2027 N N . ASN B 1 106 ? 5.66 -10.547 1.293 1 96.06 106 ASN B N 1
ATOM 2028 C CA . ASN B 1 106 ? 5.035 -9.242 1.461 1 96.06 106 ASN B CA 1
ATOM 2029 C C . ASN B 1 106 ? 3.771 -9.109 0.618 1 96.06 106 ASN B C 1
ATOM 2031 O O . ASN B 1 106 ? 3.693 -9.656 -0.481 1 96.06 106 ASN B O 1
ATOM 2035 N N . VAL B 1 107 ? 2.844 -8.406 1.254 1 97.5 107 VAL B N 1
ATOM 2036 C CA . VAL B 1 107 ? 1.707 -7.988 0.439 1 97.5 107 VAL B CA 1
ATOM 2037 C C . VAL B 1 107 ? 1.919 -6.559 -0.049 1 97.5 107 VAL B C 1
ATOM 2039 O O . VAL B 1 107 ? 2.26 -5.672 0.737 1 97.5 107 VAL B O 1
ATOM 2042 N N . ASN B 1 108 ? 1.751 -6.449 -1.332 1 97.19 108 ASN B N 1
ATOM 2043 C CA . ASN B 1 108 ? 1.896 -5.137 -1.958 1 97.19 108 ASN B CA 1
ATOM 2044 C C . ASN B 1 108 ? 0.548 -4.574 -2.396 1 97.19 108 ASN B C 1
ATOM 2046 O O . ASN B 1 108 ? -0.334 -5.32 -2.822 1 97.19 108 ASN B O 1
ATOM 2050 N N . TRP B 1 109 ? 0.481 -3.295 -2.24 1 97.94 109 TRP B N 1
ATOM 2051 C CA . TRP B 1 109 ? -0.684 -2.57 -2.738 1 97.94 109 TRP B CA 1
ATOM 2052 C C . TRP B 1 109 ? -0.266 -1.472 -3.709 1 97.94 109 TRP B C 1
ATOM 2054 O O . TRP B 1 109 ? 0.652 -0.699 -3.426 1 97.94 109 TRP B O 1
ATOM 2064 N N . SER B 1 110 ? -0.961 -1.505 -4.84 1 97.19 110 SER B N 1
ATOM 2065 C CA . SER B 1 110 ? -0.809 -0.427 -5.812 1 97.19 110 SER B CA 1
ATOM 2066 C C . SER B 1 110 ? -2.084 0.401 -5.926 1 97.19 110 SER B C 1
ATOM 2068 O O . SER B 1 110 ? -3.16 -0.14 -6.191 1 97.19 110 SER B O 1
ATOM 2070 N N . ALA B 1 111 ? -1.858 1.673 -5.805 1 97 111 ALA B N 1
ATOM 2071 C CA . ALA B 1 111 ? -3.002 2.58 -5.766 1 97 111 ALA B CA 1
ATOM 2072 C C . ALA B 1 111 ? -3.771 2.549 -7.086 1 97 111 ALA B C 1
ATOM 2074 O O . ALA B 1 111 ? -3.17 2.492 -8.164 1 97 111 ALA B O 1
ATOM 2075 N N . GLY B 1 112 ? -5.07 2.57 -6.953 1 96.31 112 GLY B N 1
ATOM 2076 C CA . GLY B 1 112 ? -5.906 2.701 -8.141 1 96.31 112 GLY B CA 1
ATOM 2077 C C . GLY B 1 112 ? -5.941 4.113 -8.688 1 96.31 112 GLY B C 1
ATOM 2078 O O . GLY B 1 112 ? -5.297 5.012 -8.148 1 96.31 112 GLY B O 1
ATOM 2079 N N . THR B 1 113 ? -6.688 4.277 -9.711 1 94.19 113 THR B N 1
ATOM 2080 C CA . THR B 1 113 ? -6.691 5.523 -10.469 1 94.19 113 THR B CA 1
ATOM 2081 C C . THR B 1 113 ? -7.262 6.664 -9.625 1 94.19 113 THR B C 1
ATOM 2083 O O . THR B 1 113 ? -6.871 7.824 -9.797 1 94.19 113 THR B O 1
ATOM 2086 N N . ARG B 1 114 ? -8.109 6.348 -8.695 1 94.62 114 ARG B N 1
ATOM 2087 C CA . ARG B 1 114 ? -8.766 7.367 -7.887 1 94.62 114 ARG B CA 1
ATOM 2088 C C . ARG B 1 114 ? -7.777 8.023 -6.93 1 94.62 114 ARG B C 1
ATOM 2090 O O . ARG B 1 114 ? -8.039 9.109 -6.402 1 94.62 114 ARG B O 1
ATOM 2097 N N . PHE B 1 115 ? -6.695 7.387 -6.723 1 96.31 115 PHE B N 1
ATOM 2098 C CA . PHE B 1 115 ? -5.707 7.906 -5.785 1 96.31 115 PHE B CA 1
ATOM 2099 C C . PHE B 1 115 ? -4.547 8.555 -6.527 1 96.31 115 PHE B C 1
ATOM 2101 O O . PHE B 1 115 ? -3.535 8.914 -5.918 1 96.31 115 PHE B O 1
ATOM 2108 N N . GLN B 1 116 ? -4.758 8.664 -7.793 1 91.94 116 GLN B N 1
ATOM 2109 C CA . GLN B 1 116 ? -3.715 9.297 -8.594 1 91.94 116 GLN B CA 1
ATOM 2110 C C . GLN B 1 116 ? -3.986 10.789 -8.766 1 91.94 116 GLN B C 1
ATOM 2112 O O . GLN B 1 116 ? -5.137 11.234 -8.688 1 91.94 116 GLN B O 1
ATOM 2117 N N . ASN B 1 117 ? -3.006 11.641 -8.859 1 90.12 117 ASN B N 1
ATOM 2118 C CA . ASN B 1 117 ? -3.064 13.07 -9.125 1 90.12 117 ASN B CA 1
ATOM 2119 C C . ASN B 1 117 ? -3.807 13.82 -8.023 1 90.12 117 ASN B C 1
ATOM 2121 O O . ASN B 1 117 ? -4.598 14.727 -8.305 1 90.12 117 ASN B O 1
ATOM 2125 N N . LEU B 1 118 ? -3.656 13.367 -6.895 1 92.25 118 LEU B N 1
ATOM 2126 C CA . LEU B 1 118 ? -4.285 13.992 -5.734 1 92.25 118 LEU B CA 1
ATOM 2127 C C . LEU B 1 118 ? -3.82 15.43 -5.57 1 92.25 118 LEU B C 1
ATOM 2129 O O . LEU B 1 118 ? -4.551 16.266 -5.031 1 92.25 118 LEU B O 1
ATOM 2133 N N . GLN B 1 119 ? -2.643 15.727 -6.023 1 89.81 119 GLN B N 1
ATOM 2134 C CA . GLN B 1 119 ? -2.039 17.047 -5.848 1 89.81 119 GLN B CA 1
ATOM 2135 C C . GLN B 1 119 ? -2.875 18.125 -6.527 1 89.81 119 GLN B C 1
ATOM 2137 O O . GLN B 1 119 ? -2.832 19.297 -6.129 1 89.81 119 GLN B O 1
ATOM 2142 N N . GLU B 1 120 ? -3.609 17.75 -7.531 1 90.94 120 GLU B N 1
ATOM 2143 C CA . GLU B 1 120 ? -4.438 18.703 -8.258 1 90.94 120 GLU B CA 1
ATOM 2144 C C . GLU B 1 120 ? -5.57 19.234 -7.383 1 90.94 120 GLU B C 1
ATOM 2146 O O . GLU B 1 120 ? -6.082 20.328 -7.613 1 90.94 120 GLU B O 1
ATOM 2151 N N . GLU B 1 121 ? -5.945 18.469 -6.379 1 92.38 121 GLU B N 1
ATOM 2152 C CA . GLU B 1 121 ? -7.074 18.844 -5.531 1 92.38 121 GLU B CA 1
ATOM 2153 C C . GLU B 1 121 ? -6.609 19.188 -4.121 1 92.38 121 GLU B C 1
ATOM 2155 O O . GLU B 1 121 ? -7.406 19.625 -3.291 1 92.38 121 GLU B O 1
ATOM 2160 N N . ALA B 1 122 ? -5.41 19.109 -3.936 1 93.81 122 ALA B N 1
ATOM 2161 C CA . ALA B 1 122 ? -4.91 19.25 -2.572 1 93.81 122 ALA B CA 1
ATOM 2162 C C . ALA B 1 122 ? -4.688 20.719 -2.215 1 93.81 122 ALA B C 1
ATOM 2164 O O . ALA B 1 122 ? -4.238 21.516 -3.051 1 93.81 122 ALA B O 1
ATOM 2165 N N . VAL B 1 123 ? -5.125 21.078 -1.049 1 93.5 123 VAL B N 1
ATOM 2166 C CA . VAL B 1 123 ? -4.773 22.344 -0.41 1 93.5 123 VAL B CA 1
ATOM 2167 C C . VAL B 1 123 ? -3.783 22.094 0.724 1 93.5 123 VAL B C 1
ATOM 2169 O O . VAL B 1 123 ? -4.016 21.234 1.58 1 93.5 123 VAL B O 1
ATOM 2172 N N . PHE B 1 124 ? -2.721 22.891 0.687 1 93.56 124 PHE B N 1
ATOM 2173 C CA . PHE B 1 124 ? -1.647 22.625 1.636 1 93.56 124 PHE B CA 1
ATOM 2174 C C . PHE B 1 124 ? -1.665 23.625 2.779 1 93.56 124 PHE B C 1
ATOM 2176 O O . PHE B 1 124 ? -1.909 24.812 2.562 1 93.56 124 PHE B O 1
ATOM 2183 N N . ASN B 1 125 ? -1.458 23.078 3.951 1 92.25 125 ASN B N 1
ATOM 2184 C CA . ASN B 1 125 ? -1.398 23.875 5.164 1 92.25 125 ASN B CA 1
ATOM 2185 C C . ASN B 1 125 ? -0.118 23.625 5.949 1 92.25 125 ASN B C 1
ATOM 2187 O O . ASN B 1 125 ? 0.144 22.484 6.355 1 92.25 125 ASN B O 1
ATOM 2191 N N . LEU B 1 126 ? 0.668 24.672 6.133 1 90.69 126 LEU B N 1
ATOM 2192 C CA . LEU B 1 126 ? 1.923 24.547 6.863 1 90.69 126 LEU B CA 1
ATOM 2193 C C . LEU B 1 126 ? 1.669 24.438 8.359 1 90.69 126 LEU B C 1
ATOM 2195 O O . LEU B 1 126 ? 0.95 25.25 8.938 1 90.69 126 LEU B O 1
ATOM 2199 N N . VAL B 1 127 ? 2.219 23.344 8.93 1 88.25 127 VAL B N 1
ATOM 2200 C CA . VAL B 1 127 ? 2.066 23.125 10.367 1 88.25 127 VAL B CA 1
ATOM 2201 C C . VAL B 1 127 ? 3.412 22.75 10.984 1 88.25 127 VAL B C 1
ATOM 2203 O O . VAL B 1 127 ? 4.379 22.484 10.258 1 88.25 127 VAL B O 1
ATOM 2206 N N . ALA B 1 128 ? 3.492 22.875 12.359 1 82.94 128 ALA B N 1
ATOM 2207 C CA . ALA B 1 128 ? 4.672 22.375 13.07 1 82.94 128 ALA B CA 1
ATOM 2208 C C . ALA B 1 128 ? 4.758 20.859 13.008 1 82.94 128 ALA B C 1
ATOM 2210 O O . ALA B 1 128 ? 3.748 20.188 12.812 1 82.94 128 ALA B O 1
ATOM 2211 N N . THR B 1 129 ? 6.074 20.438 13.086 1 79.81 129 THR B N 1
ATOM 2212 C CA . THR B 1 129 ? 6.234 18.984 13.195 1 79.81 129 THR B CA 1
ATOM 2213 C C . THR B 1 129 ? 5.52 18.453 14.43 1 79.81 129 THR B C 1
ATOM 2215 O O . THR B 1 129 ? 5.324 19.188 15.406 1 79.81 129 THR B O 1
ATOM 2218 N N . ARG B 1 130 ? 5.078 17.219 14.289 1 76.44 130 ARG B N 1
ATOM 2219 C CA . ARG B 1 130 ? 4.391 16.609 15.43 1 76.44 130 ARG B CA 1
ATOM 2220 C C . ARG B 1 130 ? 5.258 16.688 16.688 1 76.44 130 ARG B C 1
ATOM 2222 O O . ARG B 1 130 ? 4.762 16.984 17.766 1 76.44 130 ARG B O 1
ATOM 2229 N N . LYS B 1 131 ? 6.543 16.484 16.5 1 76 131 LYS B N 1
ATOM 2230 C CA . LYS B 1 131 ? 7.469 16.547 17.625 1 76 131 LYS B CA 1
ATOM 2231 C C . LYS B 1 131 ? 7.535 17.969 18.203 1 76 131 LYS B C 1
ATOM 2233 O O . LYS B 1 131 ? 7.48 18.156 19.422 1 76 131 LYS B O 1
ATOM 2238 N N . ALA B 1 132 ? 7.668 18.953 17.312 1 76.88 132 ALA B N 1
ATOM 2239 C CA . ALA B 1 132 ? 7.73 20.359 17.734 1 76.88 132 ALA B CA 1
ATOM 2240 C C . ALA B 1 132 ? 6.438 20.781 18.422 1 76.88 132 ALA B C 1
ATOM 2242 O O . ALA B 1 132 ? 6.465 21.484 19.438 1 76.88 132 ALA B O 1
ATOM 2243 N N . ALA B 1 133 ? 5.371 20.297 17.859 1 75.5 133 ALA B N 1
ATOM 2244 C CA . ALA B 1 133 ? 4.082 20.641 18.453 1 75.5 133 ALA B CA 1
ATOM 2245 C C . ALA B 1 133 ? 3.965 20.078 19.859 1 75.5 133 ALA B C 1
ATO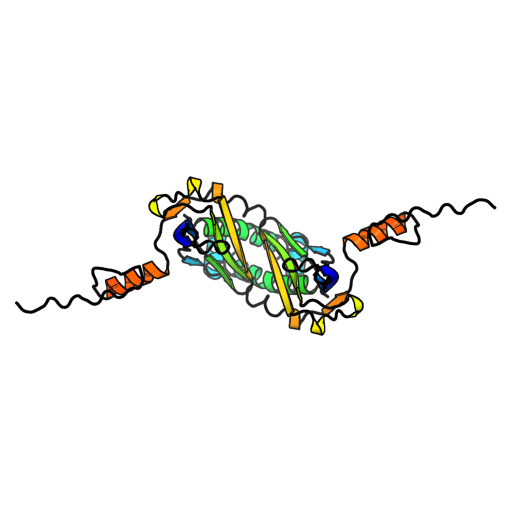M 2247 O O . ALA B 1 133 ? 3.451 20.734 20.766 1 75.5 133 ALA B O 1
ATOM 2248 N N . ARG B 1 134 ? 4.492 18.906 20.031 1 78.38 134 ARG B N 1
ATOM 2249 C CA . ARG B 1 134 ? 4.457 18.281 21.344 1 78.38 134 ARG B CA 1
ATOM 2250 C C . ARG B 1 134 ? 5.328 19.062 22.344 1 78.38 134 ARG B C 1
ATOM 2252 O O . ARG B 1 134 ? 4.953 19.234 23.5 1 78.38 134 ARG B O 1
ATOM 2259 N N . LEU B 1 135 ? 6.426 19.578 21.875 1 79.12 135 LEU B N 1
ATOM 2260 C CA . LEU B 1 135 ? 7.332 20.359 22.719 1 79.12 135 LEU B CA 1
ATOM 2261 C C . LEU B 1 135 ? 6.703 21.688 23.125 1 79.12 135 LEU B C 1
ATOM 2263 O O . LEU B 1 135 ? 6.832 22.109 24.266 1 79.12 135 LEU B O 1
ATOM 2267 N N . VAL B 1 136 ? 6.062 22.266 22.234 1 77.5 136 VAL B N 1
ATOM 2268 C CA . VAL B 1 136 ? 5.41 23.547 22.5 1 77.5 136 VAL B CA 1
ATOM 2269 C C . VAL B 1 136 ? 4.301 23.344 23.531 1 77.5 136 VAL B C 1
ATOM 2271 O O . VAL B 1 136 ? 4.18 24.141 24.469 1 77.5 136 VAL B O 1
ATOM 2274 N N . VAL B 1 137 ? 3.562 22.281 23.438 1 78.06 137 VAL B N 1
ATOM 2275 C CA . VAL B 1 137 ? 2.477 22.016 24.359 1 78.06 137 VAL B CA 1
ATOM 2276 C C . VAL B 1 137 ? 3.047 21.75 25.766 1 78.06 137 VAL B C 1
ATOM 2278 O O . VAL B 1 137 ? 2.525 22.266 26.75 1 78.06 137 VAL B O 1
ATOM 2281 N N . LYS B 1 138 ? 4.09 20.984 25.75 1 77.38 138 LYS B N 1
ATOM 2282 C CA . LYS B 1 138 ? 4.742 20.703 27.031 1 77.38 138 LYS B CA 1
ATOM 2283 C C . LYS B 1 138 ? 5.258 21.984 27.672 1 77.38 138 LYS B C 1
ATOM 2285 O O . LYS B 1 138 ? 5.113 22.172 28.891 1 77.38 138 LYS B O 1
ATOM 2290 N N . ALA B 1 139 ? 5.805 22.812 26.875 1 76.94 139 ALA B N 1
ATOM 2291 C CA . ALA B 1 139 ? 6.328 24.078 27.375 1 76.94 139 ALA B CA 1
ATOM 2292 C C . ALA B 1 139 ? 5.199 24.984 27.891 1 76.94 139 ALA B C 1
ATOM 2294 O O . ALA B 1 139 ? 5.32 25.594 28.953 1 76.94 139 ALA B O 1
ATOM 2295 N N . LEU B 1 140 ? 4.152 25.062 27.172 1 77.69 140 LEU B N 1
ATOM 2296 C CA . LEU B 1 140 ? 3.002 25.875 27.547 1 77.69 140 LEU B CA 1
ATOM 2297 C C . LEU B 1 140 ? 2.385 25.391 28.844 1 77.69 140 LEU B C 1
ATOM 2299 O O . LEU B 1 140 ? 2.006 26.188 29.703 1 77.69 140 LEU B O 1
ATOM 2303 N N . LYS B 1 141 ? 2.379 24.125 28.969 1 82.81 141 LYS B N 1
ATOM 2304 C CA . LYS B 1 141 ? 1.84 23.516 30.203 1 82.81 141 LYS B CA 1
ATOM 2305 C C . LYS B 1 141 ? 2.746 23.797 31.391 1 82.81 141 LYS B C 1
ATOM 2307 O O . LYS B 1 141 ? 2.27 23.938 32.531 1 82.81 141 LYS B O 1
ATOM 2312 N N . ALA B 1 142 ? 3.986 23.922 31.016 1 82.38 142 ALA B N 1
ATOM 2313 C CA . ALA B 1 142 ? 4.973 24.188 32.062 1 82.38 142 ALA B CA 1
ATOM 2314 C C . ALA B 1 142 ? 5.125 25.688 32.281 1 82.38 142 ALA B C 1
ATOM 2316 O O . ALA B 1 142 ? 5.922 26.109 33.125 1 82.38 142 ALA B O 1
ATOM 2317 N N . GLY B 1 143 ? 4.359 26.469 31.484 1 76.12 143 GLY B N 1
ATOM 2318 C CA . GLY B 1 143 ? 4.375 27.922 31.641 1 76.12 143 GLY B CA 1
ATOM 2319 C C . GLY B 1 143 ? 5.609 28.578 31.047 1 76.12 143 GLY B C 1
ATOM 2320 O O . GLY B 1 143 ? 5.996 29.672 31.469 1 76.12 143 GLY B O 1
ATOM 2321 N N . LYS B 1 144 ? 6.234 27.781 30.312 1 70.12 144 LYS B N 1
ATOM 2322 C CA . LYS B 1 144 ? 7.426 28.344 29.672 1 70.12 144 LYS B CA 1
ATOM 2323 C C . LYS B 1 144 ? 7.055 29.266 28.516 1 70.12 144 LYS B C 1
ATOM 2325 O O . LYS B 1 144 ? 6.031 29.062 27.859 1 70.12 144 LYS B O 1
ATOM 2330 N N . THR B 1 145 ? 7.77 30.391 28.359 1 77.75 145 THR B N 1
ATOM 2331 C CA . THR B 1 145 ? 7.477 31.359 27.312 1 77.75 145 THR B CA 1
ATOM 2332 C C . THR B 1 145 ? 8.344 31.109 26.078 1 77.75 145 THR B C 1
ATOM 2334 O O . THR B 1 145 ? 8.203 31.797 25.062 1 77.75 145 THR B O 1
ATOM 2337 N N . SER B 1 146 ? 9.43 30.25 26.156 1 75.06 146 SER B N 1
ATOM 2338 C CA . SER B 1 146 ? 10.289 29.953 25.016 1 75.06 146 SER B CA 1
ATOM 2339 C C . SER B 1 146 ? 10.523 28.453 24.875 1 75.06 146 SER B C 1
ATOM 2341 O O . SER B 1 146 ? 10.469 27.719 25.859 1 75.06 146 SER B O 1
ATOM 2343 N N . VAL B 1 147 ? 10.375 27.953 23.625 1 72.81 147 VAL B N 1
ATOM 2344 C CA . VAL B 1 147 ? 10.625 26.547 23.328 1 72.81 147 VAL B CA 1
ATOM 2345 C C . VAL B 1 147 ? 11.836 26.406 22.406 1 72.81 147 VAL B C 1
ATOM 2347 O O . VAL B 1 147 ? 11.953 27.141 21.422 1 72.81 147 VAL B O 1
ATOM 2350 N N . ASP B 1 148 ? 12.867 25.703 22.906 1 67.38 148 ASP B N 1
ATOM 2351 C CA . ASP B 1 148 ? 14.008 25.406 22.047 1 67.38 148 ASP B CA 1
ATOM 2352 C C . ASP B 1 148 ? 13.672 24.297 21.047 1 67.38 148 ASP B C 1
ATOM 2354 O O . ASP B 1 148 ? 13.539 23.125 21.422 1 67.38 148 ASP B O 1
ATOM 2358 N N . LEU B 1 149 ? 13.43 24.703 19.875 1 66.75 149 LEU B N 1
ATOM 2359 C CA . LEU B 1 149 ? 13 23.75 18.844 1 66.75 149 LEU B CA 1
ATOM 2360 C C . LEU B 1 149 ? 14.188 22.938 18.328 1 66.75 149 LEU B C 1
ATOM 2362 O O . LEU B 1 149 ? 14.016 22 17.547 1 66.75 149 LEU B O 1
ATOM 2366 N N . THR B 1 150 ? 15.445 23.359 18.75 1 60.66 150 THR B N 1
ATOM 2367 C CA . THR B 1 150 ? 16.625 22.641 18.281 1 60.66 150 THR B CA 1
ATOM 2368 C C . THR B 1 150 ? 17 21.547 19.281 1 60.6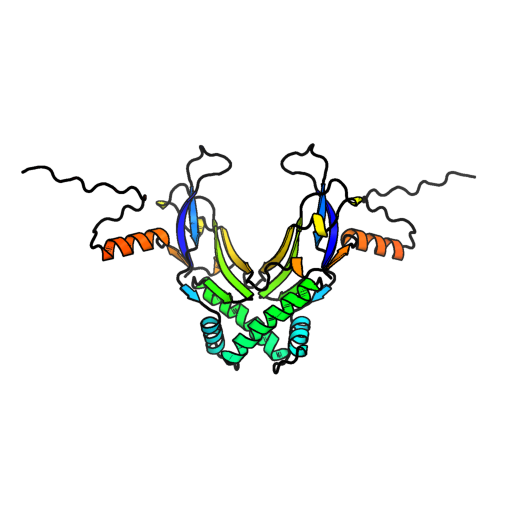6 150 THR B C 1
ATOM 2370 O O . THR B 1 150 ? 17.766 20.641 18.938 1 60.66 150 THR B O 1
ATOM 2373 N N . GLY B 1 151 ? 16.156 21.328 20.266 1 52.16 151 GLY B N 1
ATOM 2374 C CA . GLY B 1 151 ? 16.484 20.359 21.297 1 52.16 151 GLY B CA 1
ATOM 2375 C C . GLY B 1 151 ? 17.594 20.844 22.234 1 52.16 151 GLY B C 1
ATOM 2376 O O . GLY B 1 151 ? 18.078 20.078 23.062 1 52.16 151 GLY B O 1
ATOM 2377 N N . GLU B 1 152 ? 18.328 21.859 21.938 1 42.47 152 GLU B N 1
ATOM 2378 C CA . GLU B 1 152 ? 19.438 22.266 22.797 1 42.47 152 GLU B CA 1
ATOM 2379 C C . GLU B 1 152 ? 18.938 23.016 24.016 1 42.47 152 GLU B C 1
ATOM 2381 O O . GLU B 1 152 ? 18.141 23.953 23.891 1 42.47 152 GLU B O 1
ATOM 2386 N N . ALA B 1 153 ? 18.766 22.406 25.141 1 43.66 153 ALA B N 1
ATOM 2387 C CA . ALA B 1 153 ? 18.453 22.938 26.469 1 43.66 153 ALA B CA 1
ATOM 2388 C C . ALA B 1 153 ? 19.219 24.219 26.734 1 43.66 153 ALA B C 1
ATOM 2390 O O . ALA B 1 153 ? 20.453 24.219 26.781 1 43.66 153 ALA B O 1
ATOM 2391 N N . LYS B 1 154 ? 18.891 25.297 26.25 1 45.12 154 LYS B N 1
ATOM 2392 C CA . LYS B 1 154 ? 19.578 26.469 26.781 1 45.12 154 LYS B CA 1
ATOM 2393 C C . LYS B 1 154 ? 19.391 26.562 28.297 1 45.12 154 LYS B C 1
ATOM 2395 O O . LYS B 1 154 ? 18.281 26.406 28.812 1 45.12 154 LYS B O 1
ATOM 2400 N N . GLU B 1 155 ? 20.406 26.234 29.125 1 40.06 155 GLU B N 1
ATOM 2401 C CA . GLU B 1 155 ? 20.469 26.484 30.547 1 40.06 155 GLU B CA 1
ATOM 2402 C C . GLU B 1 155 ? 19.906 27.859 30.906 1 40.06 155 GLU B C 1
ATOM 2404 O O . GLU B 1 155 ? 20.125 28.828 30.156 1 40.06 155 GLU B O 1
ATOM 2409 N N . PRO B 1 156 ? 18.828 27.953 31.594 1 41.44 156 PRO B N 1
ATOM 2410 C CA . PRO B 1 156 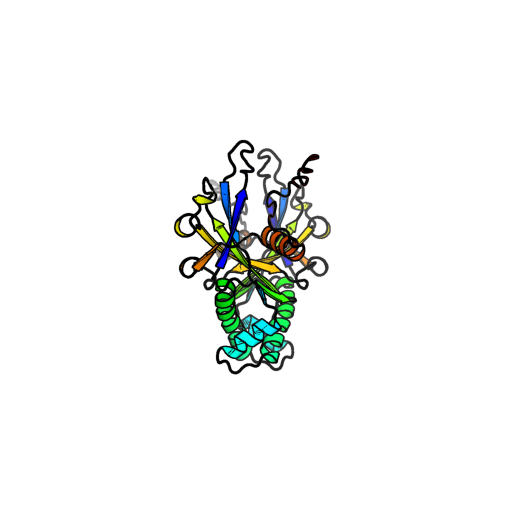? 18.438 29.25 32.125 1 41.44 156 PRO B CA 1
ATOM 2411 C C . PRO B 1 156 ? 19.625 30.094 32.594 1 41.44 156 PRO B C 1
ATOM 2413 O O . PRO B 1 156 ? 20.578 29.547 33.188 1 41.44 156 PRO B O 1
ATOM 2416 N N . GLU B 1 157 ? 20.203 30.984 31.797 1 36.53 157 GLU B N 1
ATOM 2417 C CA . GLU B 1 157 ? 21.172 31.938 32.312 1 36.53 157 GLU B CA 1
ATOM 2418 C C . GLU B 1 157 ? 20.797 32.406 33.719 1 36.53 157 GLU B C 1
ATOM 2420 O O . GLU B 1 157 ? 19.672 32.844 33.969 1 36.53 157 GLU B O 1
ATOM 2425 N N . ASN B 1 158 ? 21.219 31.766 34.75 1 37.69 158 ASN B N 1
ATOM 2426 C CA . ASN B 1 158 ? 21.297 32.281 36.094 1 37.69 158 ASN B CA 1
ATOM 2427 C C . ASN B 1 158 ? 21.562 33.812 36.094 1 37.69 158 ASN B C 1
ATOM 2429 O O . ASN B 1 158 ? 22.578 34.25 35.594 1 37.69 158 ASN B O 1
ATOM 2433 N N . GLY B 1 159 ? 20.609 34.719 35.906 1 33.38 159 GLY B N 1
ATOM 2434 C CA . GLY B 1 159 ? 20.766 36.094 36.312 1 33.38 159 GLY B CA 1
ATOM 2435 C C . GLY B 1 159 ? 21.578 36.25 37.562 1 33.38 159 GLY B C 1
ATOM 2436 O O . GLY B 1 159 ? 21.25 35.688 38.594 1 33.38 159 GLY B O 1
ATOM 2437 N N . GLY B 1 160 ? 22.875 36.344 37.469 1 32.62 160 GLY B N 1
ATOM 2438 C CA . GLY B 1 160 ? 23.797 36.75 38.531 1 32.62 160 GLY B CA 1
ATOM 2439 C C . GLY B 1 160 ? 23.203 37.812 39.438 1 32.62 160 GLY B C 1
ATOM 2440 O O . GLY B 1 160 ? 22.188 38.438 39.094 1 32.62 160 GLY B O 1
ATOM 2441 N N . GLN B 1 161 ? 23.891 38.25 40.75 1 32.59 161 GLN B N 1
ATOM 2442 C CA . GLN B 1 161 ? 23.875 39.031 41.969 1 32.59 161 GLN B CA 1
ATOM 2443 C C . GLN B 1 161 ? 23.688 40.531 41.688 1 32.59 161 GLN B C 1
ATOM 2445 O O . GLN B 1 161 ? 24.562 41.156 41.062 1 32.59 161 GLN B O 1
ATOM 2450 N N . ALA B 1 162 ? 22.422 41.094 41.469 1 26.78 162 ALA B N 1
ATOM 2451 C CA . ALA B 1 162 ? 22.422 42.406 42.156 1 26.78 162 ALA B CA 1
ATOM 2452 C C . ALA B 1 162 ? 22.422 42.219 43.656 1 26.78 162 ALA B C 1
ATOM 2454 O O . ALA B 1 162 ? 21.844 41.281 44.188 1 26.78 162 ALA B O 1
#

Radius of gyration: 26.53 Å; Cα contacts (8 Å, |Δi|>4): 563; chains: 2; bounding box: 60×77×91 Å

Secondary structure (DSSP, 8-state):
-EEEEEEEE-BTTBTTSPPEEEEEE--SEEEEHHHHHHHHHHTT-S--HHHHHHHHHHHHHHHHHHHHTTEEEE-TTSEEEEEEEEEPPBSSSTT--HHHHEEEEEEEEEE-GGGS-GGGT--EEE---HHHHHHHHHHHHTT-S---TTS-----------/-EEEEEEEE-BTTBTTSPPEEEEEE--SEEEEHHHHHHHHHHTT-S--HHHHHHHHHHHHHHHHHHHHTTEEEE-TTSEEEEEEEEEPPBSSSTT--HHHHEEEEEEEEEE-GGGS-GGGT--EEE---HHHHHHHHHHHHTT-S---TTS-----------

Solvent-accessible surface area (backbone atoms only — not comparable to full-atom values): 18096 Å² total; per-residue (Å²): 72,33,30,26,20,78,41,78,42,66,41,88,92,39,78,84,45,75,51,22,20,32,60,38,57,40,66,80,45,77,38,41,46,69,60,47,23,43,51,51,31,67,70,76,51,94,54,50,43,68,57,49,47,48,51,58,53,50,48,40,57,50,46,49,53,42,41,46,49,13,28,28,39,36,44,60,53,58,18,32,40,35,65,41,53,42,53,49,72,22,82,35,69,88,66,56,41,66,91,76,30,49,74,42,47,41,72,44,77,43,76,14,72,72,54,49,71,44,54,82,74,53,43,81,38,86,44,73,43,71,67,55,48,51,48,47,50,53,28,52,73,68,66,45,92,71,72,64,84,82,70,60,78,72,72,77,76,74,78,76,86,131,71,34,30,27,19,80,42,76,43,67,40,88,92,39,78,83,45,76,51,21,19,32,60,39,58,40,68,79,46,78,38,42,46,66,59,46,25,43,52,50,30,67,70,75,52,94,54,47,41,70,57,50,47,48,51,59,53,51,48,40,57,48,46,50,52,42,40,47,49,12,28,28,40,36,44,61,55,60,16,34,38,36,64,41,53,42,55,49,71,24,81,35,70,88,66,56,41,66,91,75,30,49,73,42,46,40,73,43,76,44,75,14,71,72,53,50,72,45,54,81,73,54,43,81,39,86,43,72,44,73,67,54,46,51,48,45,51,53,28,52,75,68,66,43,92,71,71,61,85,81,70,58,77,72,70,78,75,76,79,75,89,127